Protein AF-A0A0L6TXQ1-F1 (afdb_monomer)

Solvent-accessible surface area (backbone atoms only — not comparable to full-atom values): 10113 Å² total; per-residue (Å²): 143,84,90,78,77,56,85,73,86,42,69,68,58,47,50,49,28,51,52,46,14,24,68,62,40,72,42,87,85,68,79,84,56,76,93,60,59,56,73,88,38,74,52,40,30,44,40,36,20,47,36,56,8,26,41,68,57,68,52,61,58,69,60,51,50,51,48,52,52,54,42,36,76,75,67,47,55,61,67,66,49,45,57,57,46,52,58,21,52,45,38,19,24,45,51,57,44,30,73,78,36,70,70,47,50,56,48,44,27,55,18,24,47,50,49,50,66,71,70,42,86,70,93,57,100,43,67,55,59,50,33,53,47,39,40,31,31,55,63,36,73,47,90,75,97,66,64,66,69,50,45,52,49,30,50,49,37,49,59,55,16,74,53,88,50,64,66,62,43,50,57,50,48,52,55,51,46,70,74,76,108

Sequence (181 aa):
MAENCWEYEDYEFDNRVINLMWTICGNYEAEMSRNEKTNLSKNAALYFGIIAGGRRKYVDWQLINQYVEWRSYTGFSREKLQTILLPAINAMAINLLSVERTGIADIQKEACLEIINLLKSPITDCLSDELDFSVFAILAGKIITERQDIRELAFELISVAKTKDIQYLIEKIDEVYIKIF

Organism: NCBI:txid52689

Secondary structure (DSSP, 8-state):
--SS--TTS-HHHHHHHHHHHHHHHT-TT----GGG---S-HHHHHHHHHHHHHHHHH--HHHHHHHHHHHHHTT--HHHHHHHHHHHHHHHHHHHHHHH-THHHHHHHHHHHHHHHHH-S--SS-HHHHHHHHHHHHHTT------HHHHHHHHHHHHHTT-S-HHHHHHHHHHHHHHH-

pLDDT: mean 90.45, std 10.8, range [38.66, 97.69]

Foldseek 3Di:
DPQQDQPPVDVVLSVVLQVLLCVLQVDNPDDDHPVLADNLDSLLRNLSSQLNSLCNRQPPVVVVVVLLVVVVVVPFDSVLLCLLLVLLSSLLSLLVVCVVPVCSLVSLLVNLVSVCVRVPQDPDPDLSSNLSSLLSCVSNVHDDPDDPVSNVSSVQSSVQSNDSDVVSNSVSSVVSRVVPD

Nearest PDB structures (foldseek):
  8zz0-assembly1_F  TM=1.582E-01  e=5.728E+00  Vibrio alginolyticus

Mean predicted aligned error: 4.66 Å

Radius of gyration: 16.18 Å; Cα contacts (8 Å, |Δi|>4): 196; chains: 1; bounding box: 39×39×39 Å

Structure (mmCIF, N/CA/C/O backbone):
data_AF-A0A0L6TXQ1-F1
#
_entry.id   AF-A0A0L6TXQ1-F1
#
loop_
_atom_site.group_PDB
_atom_site.id
_atom_site.type_symbol
_atom_site.label_atom_id
_atom_site.label_alt_id
_atom_site.label_comp_id
_atom_site.label_asym_id
_atom_site.label_entity_id
_atom_site.label_seq_id
_atom_site.pdbx_PDB_ins_code
_atom_site.Cartn_x
_atom_site.Cartn_y
_atom_site.Cartn_z
_atom_site.occupancy
_atom_site.B_iso_or_equiv
_atom_site.auth_seq_id
_atom_site.auth_comp_id
_atom_site.auth_asym_id
_atom_site.auth_atom_id
_atom_site.pdbx_PDB_model_num
ATOM 1 N N . MET A 1 1 ? 9.675 27.056 -8.127 1.00 38.66 1 MET A N 1
ATOM 2 C CA . MET A 1 1 ? 10.048 25.939 -9.021 1.00 38.66 1 MET A CA 1
ATOM 3 C C . MET A 1 1 ? 10.872 24.931 -8.229 1.00 38.66 1 MET A C 1
ATOM 5 O O . MET A 1 1 ? 12.082 25.082 -8.190 1.00 38.66 1 MET A O 1
ATOM 9 N N . ALA A 1 2 ? 10.215 23.991 -7.538 1.00 42.38 2 ALA A N 1
ATOM 10 C CA . ALA A 1 2 ? 10.816 22.786 -6.935 1.00 42.38 2 ALA A CA 1
ATOM 11 C C . ALA A 1 2 ? 9.711 21.884 -6.332 1.00 42.38 2 ALA A C 1
ATOM 13 O O . ALA A 1 2 ? 9.801 21.482 -5.180 1.00 42.38 2 ALA A O 1
ATOM 14 N N . GLU A 1 3 ? 8.612 21.633 -7.054 1.00 42.28 3 GLU A N 1
ATOM 15 C CA . GLU A 1 3 ? 7.431 20.968 -6.458 1.00 42.28 3 GLU A CA 1
ATOM 16 C C . GLU A 1 3 ? 7.245 19.499 -6.861 1.00 42.28 3 GLU A C 1
ATOM 18 O O . GLU A 1 3 ? 6.394 18.827 -6.288 1.00 42.28 3 GLU A O 1
ATOM 23 N N . ASN A 1 4 ? 8.065 18.959 -7.776 1.00 49.91 4 ASN A N 1
ATOM 24 C CA . ASN A 1 4 ? 7.825 17.626 -8.346 1.00 49.91 4 ASN A CA 1
ATOM 25 C C . ASN A 1 4 ? 8.991 16.627 -8.316 1.00 49.91 4 ASN A C 1
ATOM 27 O O . ASN A 1 4 ? 8.760 15.474 -8.689 1.00 49.91 4 ASN A O 1
ATOM 31 N N . CYS A 1 5 ? 10.181 17.000 -7.842 1.00 48.72 5 CYS A N 1
ATOM 32 C CA . CYS A 1 5 ? 11.310 16.069 -7.795 1.00 48.72 5 CYS A CA 1
ATOM 33 C C . CYS A 1 5 ? 11.138 15.022 -6.694 1.00 48.72 5 CYS A C 1
ATOM 35 O O . CYS A 1 5 ? 10.747 15.349 -5.571 1.00 48.72 5 CYS A O 1
ATOM 37 N N . TRP A 1 6 ? 11.473 13.773 -7.003 1.00 61.50 6 TRP A N 1
ATOM 38 C CA . TRP A 1 6 ? 11.924 12.875 -5.952 1.00 61.50 6 TRP A CA 1
ATOM 39 C C . TRP A 1 6 ? 13.271 13.401 -5.446 1.00 61.50 6 TRP A C 1
ATOM 41 O O . TRP A 1 6 ? 14.011 14.054 -6.181 1.00 61.50 6 TRP A O 1
ATOM 51 N N . GLU A 1 7 ? 13.618 13.152 -4.187 1.00 61.31 7 GLU A N 1
ATOM 52 C CA . GLU A 1 7 ? 14.819 13.754 -3.578 1.00 61.31 7 GLU A CA 1
ATOM 53 C C . GLU A 1 7 ? 16.151 13.184 -4.109 1.00 61.31 7 GLU A C 1
ATOM 55 O O . GLU A 1 7 ? 17.206 13.423 -3.533 1.00 61.31 7 GLU A O 1
ATOM 60 N N . TYR A 1 8 ? 16.131 12.431 -5.213 1.00 61.94 8 TYR A N 1
ATOM 61 C CA . TYR A 1 8 ? 17.314 11.797 -5.790 1.00 61.94 8 TYR A CA 1
ATOM 62 C C . TYR A 1 8 ? 18.159 12.720 -6.680 1.00 61.94 8 TYR A C 1
ATOM 64 O O . TYR A 1 8 ? 19.192 12.266 -7.165 1.00 61.94 8 TYR A O 1
ATOM 72 N N . GLU A 1 9 ? 17.731 13.968 -6.927 1.00 70.06 9 GLU A N 1
ATOM 73 C CA . GLU A 1 9 ? 18.329 14.877 -7.932 1.00 70.06 9 GLU A CA 1
ATOM 74 C C . GLU A 1 9 ? 18.544 14.197 -9.311 1.00 70.06 9 GLU A C 1
ATOM 76 O O . GLU A 1 9 ? 19.387 14.599 -10.110 1.00 70.06 9 GLU A O 1
ATOM 81 N N . ASP A 1 10 ? 17.757 13.155 -9.603 1.00 83.44 10 ASP A N 1
ATOM 82 C CA . ASP A 1 10 ? 17.889 12.258 -10.752 1.00 83.44 10 ASP A CA 1
ATOM 83 C C . ASP A 1 10 ? 16.592 12.304 -11.569 1.00 83.44 10 ASP A C 1
ATOM 85 O O . ASP A 1 10 ? 15.688 11.482 -11.422 1.00 83.44 10 ASP A O 1
ATOM 89 N N . TYR A 1 11 ? 16.492 13.312 -12.437 1.00 84.25 11 TYR A N 1
ATOM 90 C CA . TYR A 1 11 ? 15.301 13.547 -13.259 1.00 84.25 11 TYR A CA 1
ATOM 91 C C . TYR A 1 11 ? 14.948 12.364 -14.175 1.00 84.25 11 TYR A C 1
ATOM 93 O O . TYR A 1 11 ? 13.779 12.168 -14.509 1.00 84.25 11 TYR A O 1
ATOM 101 N N . GLU A 1 12 ? 15.938 11.578 -14.609 1.00 89.25 12 GLU A N 1
ATOM 102 C CA . GLU A 1 12 ? 15.690 10.393 -15.434 1.00 89.25 12 GLU A CA 1
ATOM 103 C C . GLU A 1 12 ? 14.989 9.306 -14.615 1.00 89.25 12 GLU A C 1
ATOM 105 O O . GLU A 1 12 ? 13.998 8.720 -15.066 1.00 89.25 12 GLU A O 1
ATOM 110 N N . PHE A 1 13 ? 15.459 9.076 -13.388 1.00 91.12 13 PHE A N 1
ATOM 111 C CA . PHE A 1 13 ? 14.819 8.151 -12.465 1.00 91.12 13 PHE A CA 1
ATOM 112 C C . PHE A 1 13 ? 13.392 8.588 -12.111 1.00 91.12 13 PHE A C 1
ATOM 114 O O . PHE A 1 13 ? 12.472 7.770 -12.180 1.00 91.12 13 PHE A O 1
ATOM 121 N N . ASP A 1 14 ? 13.180 9.871 -11.832 1.00 87.50 14 ASP A N 1
ATOM 122 C CA . ASP A 1 14 ? 11.859 10.434 -11.533 1.00 87.50 14 ASP A CA 1
ATOM 123 C C . ASP A 1 14 ? 10.863 10.162 -12.666 1.00 87.50 14 ASP A C 1
ATOM 125 O O . ASP A 1 14 ? 9.761 9.645 -12.443 1.00 87.50 14 ASP A O 1
ATOM 129 N N . ASN A 1 15 ? 11.288 10.432 -13.904 1.00 90.75 15 ASN A N 1
ATOM 130 C CA . ASN A 1 15 ? 10.507 10.148 -15.102 1.00 90.75 15 ASN A CA 1
ATOM 131 C C . ASN A 1 15 ? 10.234 8.651 -15.261 1.00 90.75 15 ASN A C 1
ATOM 133 O O . ASN A 1 15 ? 9.142 8.263 -15.671 1.00 90.75 15 ASN A O 1
ATOM 137 N N . ARG A 1 16 ? 11.190 7.784 -14.914 1.00 93.69 16 ARG A N 1
ATOM 138 C CA . ARG A 1 16 ? 11.000 6.331 -14.966 1.00 93.69 16 ARG A CA 1
ATOM 139 C C . ARG A 1 16 ? 9.931 5.855 -13.984 1.00 93.69 16 ARG A C 1
ATOM 141 O O . ARG A 1 16 ? 9.118 5.013 -14.362 1.00 93.69 16 ARG A O 1
ATOM 148 N 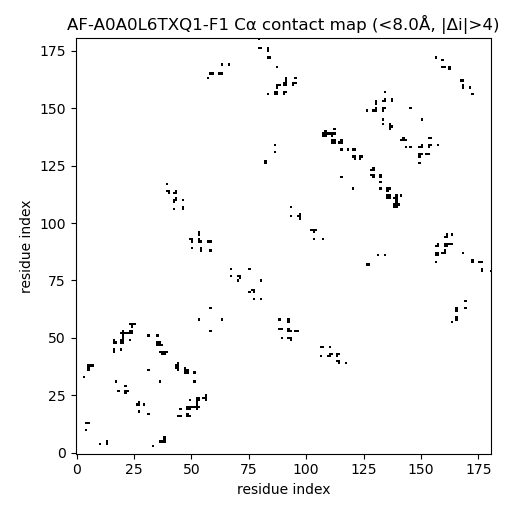N . VAL A 1 17 ? 9.904 6.384 -12.760 1.00 94.81 17 VAL A N 1
ATOM 149 C CA . VAL A 1 17 ? 8.871 6.029 -11.773 1.00 94.81 17 VAL A CA 1
ATOM 150 C C . VAL A 1 17 ? 7.486 6.485 -12.248 1.00 94.81 17 VAL A C 1
ATOM 152 O O . VAL A 1 17 ? 6.529 5.713 -12.187 1.00 94.81 17 VAL A O 1
ATOM 155 N N . ILE A 1 18 ? 7.383 7.699 -12.799 1.00 93.81 18 ILE A N 1
ATOM 156 C CA . ILE A 1 18 ? 6.128 8.229 -13.356 1.00 93.81 18 ILE A CA 1
ATOM 157 C C . ILE A 1 18 ? 5.669 7.400 -14.566 1.00 93.81 18 ILE A C 1
ATOM 159 O O . ILE A 1 18 ? 4.516 6.976 -14.627 1.00 93.81 18 ILE A O 1
ATOM 163 N N . ASN A 1 19 ? 6.576 7.080 -15.492 1.00 95.06 19 ASN A N 1
ATOM 164 C CA . ASN A 1 19 ? 6.275 6.236 -16.651 1.00 95.06 19 ASN A CA 1
ATOM 165 C C . ASN A 1 19 ? 5.792 4.839 -16.238 1.00 95.06 19 ASN A C 1
ATOM 167 O O . ASN A 1 19 ? 4.913 4.268 -16.888 1.00 95.06 19 ASN A O 1
ATOM 171 N N . LEU A 1 20 ? 6.341 4.282 -15.154 1.00 95.06 20 LEU A N 1
ATOM 172 C CA . LEU A 1 20 ? 5.896 3.005 -14.601 1.00 95.06 20 LEU A CA 1
ATOM 173 C C . LEU A 1 20 ? 4.458 3.099 -14.075 1.00 95.06 20 LEU A C 1
ATOM 175 O O . LEU A 1 20 ? 3.632 2.253 -14.422 1.00 95.06 20 LEU A O 1
ATOM 179 N N . MET A 1 21 ? 4.142 4.151 -13.314 1.00 97.19 21 MET A N 1
ATOM 180 C CA . MET A 1 21 ? 2.779 4.435 -12.860 1.00 97.19 21 MET A CA 1
ATOM 181 C C . MET A 1 21 ? 1.808 4.527 -14.049 1.00 97.19 21 MET A C 1
ATOM 183 O O . MET A 1 21 ? 0.798 3.820 -14.056 1.00 97.19 21 MET A O 1
ATOM 187 N N . TRP A 1 22 ? 2.131 5.333 -15.069 1.00 97.69 22 TRP A N 1
ATOM 188 C CA . TRP A 1 22 ? 1.316 5.498 -16.281 1.00 97.69 22 TRP A CA 1
ATOM 189 C C . TRP A 1 22 ? 1.103 4.192 -17.035 1.00 97.69 22 TRP A C 1
ATOM 191 O O . TRP A 1 22 ? -0.017 3.877 -17.423 1.00 97.69 22 TRP A O 1
ATOM 201 N N . THR A 1 23 ? 2.157 3.393 -17.198 1.00 96.19 23 THR A N 1
ATOM 202 C CA . THR A 1 23 ? 2.073 2.084 -17.864 1.00 96.19 23 THR A CA 1
ATOM 203 C C . THR A 1 23 ? 1.138 1.132 -17.116 1.00 96.19 23 THR A C 1
ATOM 205 O O . THR A 1 23 ? 0.460 0.294 -17.714 1.00 96.19 23 THR A O 1
ATOM 208 N N . ILE A 1 24 ? 1.096 1.236 -15.788 1.00 96.94 24 ILE A N 1
ATOM 209 C CA . ILE A 1 24 ? 0.227 0.402 -14.968 1.00 96.94 24 ILE A CA 1
ATOM 210 C C . ILE A 1 24 ? -1.224 0.863 -15.061 1.00 96.94 24 ILE A C 1
ATOM 212 O O . ILE A 1 24 ? -2.079 0.007 -15.281 1.00 96.94 24 ILE A O 1
ATOM 216 N N . CYS A 1 25 ? -1.502 2.159 -14.899 1.00 96.38 25 CYS A N 1
ATOM 217 C CA . CYS A 1 25 ? -2.873 2.678 -14.885 1.00 96.38 25 CYS A CA 1
ATOM 218 C C . CYS A 1 25 ? -3.462 2.953 -16.276 1.00 96.38 25 CYS A C 1
ATOM 220 O O . CYS A 1 25 ? -4.673 3.109 -16.392 1.00 96.38 25 CYS A O 1
ATOM 222 N N . GLY A 1 26 ? -2.637 3.005 -17.323 1.00 96.75 26 GLY A N 1
ATOM 223 C CA . GLY A 1 26 ? -3.060 3.321 -18.687 1.00 96.75 26 GLY A CA 1
ATOM 224 C C . GLY A 1 26 ? -3.438 4.790 -18.906 1.00 96.75 26 GLY A C 1
ATOM 225 O O . GLY A 1 26 ? -4.071 5.098 -19.911 1.00 96.75 26 GLY A O 1
ATOM 226 N N . ASN A 1 27 ? -3.075 5.690 -17.986 1.00 95.81 27 ASN A N 1
ATOM 227 C CA . ASN A 1 27 ? -3.396 7.114 -18.058 1.00 95.81 27 ASN A CA 1
ATOM 228 C C . ASN A 1 27 ? -2.126 7.968 -17.929 1.00 95.81 27 ASN A C 1
ATOM 230 O O . ASN A 1 27 ? -1.575 8.083 -16.837 1.00 95.81 27 ASN A O 1
ATOM 234 N N . TYR A 1 28 ? -1.706 8.591 -19.032 1.00 93.19 28 TYR A N 1
ATOM 235 C CA . TYR A 1 28 ? -0.519 9.455 -19.117 1.00 93.19 28 TYR A CA 1
ATOM 236 C C . TYR A 1 28 ? -0.740 10.879 -18.589 1.00 93.19 28 TYR A C 1
ATOM 238 O O . TYR A 1 28 ? 0.212 11.638 -18.452 1.00 93.19 28 TYR A O 1
ATOM 246 N N . GLU A 1 29 ? -1.982 11.247 -18.282 1.00 94.25 29 GLU A N 1
ATOM 247 C CA . GLU A 1 29 ? -2.318 12.526 -17.650 1.00 94.25 29 GLU A CA 1
ATOM 248 C C . GLU A 1 29 ? -2.375 12.401 -16.121 1.00 94.25 29 GLU A C 1
ATOM 250 O O . GLU A 1 29 ? -2.551 13.389 -15.414 1.00 94.25 29 GLU A O 1
ATOM 255 N N . ALA A 1 30 ? -2.236 11.184 -15.584 1.00 93.56 30 ALA A N 1
ATOM 256 C CA . ALA A 1 30 ? -2.273 10.970 -14.149 1.00 93.56 30 ALA A CA 1
ATOM 257 C C . ALA A 1 30 ? -1.041 11.580 -13.469 1.00 93.56 30 ALA A C 1
ATOM 259 O O . ALA A 1 30 ? 0.096 11.258 -13.806 1.00 93.56 30 ALA A O 1
ATOM 260 N N . GLU A 1 31 ? -1.264 12.392 -12.445 1.00 91.50 31 GLU A N 1
ATOM 261 C CA . GLU A 1 31 ? -0.190 12.970 -11.639 1.00 91.50 31 GLU A CA 1
ATOM 262 C C . GLU A 1 31 ? 0.057 12.147 -10.382 1.00 91.50 31 GLU A C 1
ATOM 264 O O . GLU A 1 31 ? -0.875 11.542 -9.857 1.00 91.50 31 GLU A O 1
ATOM 269 N N . MET A 1 32 ? 1.291 12.150 -9.876 1.00 89.69 32 MET A N 1
ATOM 270 C CA . MET A 1 32 ? 1.665 11.495 -8.621 1.00 89.69 32 MET A CA 1
ATOM 271 C C . MET A 1 32 ? 1.889 12.542 -7.530 1.00 89.69 32 MET A C 1
ATOM 273 O O . MET A 1 32 ? 2.778 13.390 -7.645 1.00 89.69 32 MET A O 1
ATOM 277 N N . SER A 1 33 ? 1.088 12.473 -6.468 1.00 89.38 33 SER A N 1
ATOM 278 C CA . SER A 1 33 ? 1.132 13.437 -5.365 1.00 89.38 33 SER A CA 1
ATOM 279 C C . SER A 1 33 ? 2.370 13.242 -4.483 1.00 89.38 33 SER A C 1
ATOM 281 O O . SER A 1 33 ? 2.973 12.169 -4.462 1.00 89.38 33 SER A O 1
ATOM 283 N N . ARG A 1 34 ? 2.746 14.266 -3.703 1.00 86.31 34 ARG A N 1
ATOM 284 C CA . ARG A 1 34 ? 3.912 14.200 -2.800 1.00 86.31 34 ARG A CA 1
ATOM 285 C C . ARG A 1 34 ? 3.817 13.050 -1.790 1.00 86.31 34 ARG A C 1
ATOM 287 O O . ARG A 1 34 ? 4.819 12.398 -1.538 1.00 86.31 34 ARG A O 1
ATOM 294 N N . ASN A 1 35 ? 2.619 12.765 -1.281 1.00 86.69 35 ASN A N 1
ATOM 295 C CA . ASN A 1 35 ? 2.381 11.710 -0.286 1.00 86.69 35 ASN A CA 1
ATOM 296 C C . ASN A 1 35 ? 2.480 10.290 -0.868 1.00 86.69 35 ASN A C 1
ATOM 298 O O . ASN A 1 35 ? 2.437 9.312 -0.130 1.00 86.69 35 ASN A O 1
ATOM 302 N N . GLU A 1 36 ? 2.574 10.159 -2.191 1.00 90.75 36 GLU A N 1
ATOM 303 C CA . GLU A 1 36 ? 2.814 8.880 -2.861 1.00 90.75 36 GLU A CA 1
ATOM 304 C C . GLU A 1 36 ? 4.303 8.641 -3.127 1.00 90.75 36 GLU A C 1
ATOM 306 O O . GLU A 1 36 ? 4.678 7.538 -3.515 1.00 90.75 36 GLU A O 1
ATOM 311 N N . LYS A 1 37 ? 5.150 9.661 -2.937 1.00 90.00 37 LYS A N 1
ATOM 312 C CA . LYS A 1 37 ? 6.589 9.602 -3.197 1.00 90.00 37 LYS A CA 1
ATOM 313 C C . LYS A 1 37 ? 7.361 9.272 -1.918 1.00 90.00 37 LYS A C 1
ATOM 315 O O . LYS A 1 37 ? 6.951 9.617 -0.816 1.00 90.00 37 LYS A O 1
ATOM 320 N N . THR A 1 38 ? 8.512 8.630 -2.078 1.00 88.88 38 THR A N 1
ATOM 321 C CA . THR A 1 38 ? 9.454 8.301 -1.002 1.00 88.88 38 THR A CA 1
ATOM 322 C C . THR A 1 38 ? 10.891 8.488 -1.476 1.00 88.88 38 THR A C 1
ATOM 324 O O . THR A 1 38 ? 11.219 8.200 -2.623 1.00 88.88 38 THR A O 1
ATOM 327 N N . ASN A 1 39 ? 11.758 8.942 -0.582 1.00 87.81 39 ASN A N 1
ATOM 328 C CA . ASN A 1 39 ? 13.196 9.086 -0.795 1.00 87.81 39 ASN A CA 1
ATOM 329 C C . ASN A 1 39 ? 14.014 7.976 -0.101 1.00 87.81 39 ASN A C 1
ATOM 331 O O . ASN A 1 39 ? 15.243 8.035 -0.115 1.00 87.81 39 ASN A O 1
ATOM 335 N N . LEU A 1 40 ? 13.365 6.954 0.478 1.00 89.69 40 LEU A N 1
ATOM 336 C CA . LEU A 1 40 ? 14.041 5.900 1.247 1.00 89.69 40 LEU A CA 1
ATOM 337 C C . LEU A 1 40 ? 15.060 5.113 0.412 1.00 89.69 40 LEU A C 1
ATOM 339 O O . LEU A 1 40 ? 16.217 4.985 0.798 1.00 89.69 40 LEU A O 1
ATOM 343 N N . SER A 1 41 ? 14.647 4.607 -0.748 1.00 92.25 41 SER A N 1
ATOM 344 C CA . SER A 1 41 ? 15.535 3.969 -1.723 1.00 92.25 41 SER A CA 1
ATOM 345 C C . SER A 1 41 ? 14.938 4.016 -3.128 1.00 92.25 41 SER A C 1
ATOM 347 O O . SER A 1 41 ? 13.724 4.165 -3.299 1.00 92.25 41 SER A O 1
ATOM 349 N N . LYS A 1 42 ? 15.777 3.829 -4.155 1.00 92.94 42 LYS A N 1
ATOM 350 C CA . LYS A 1 42 ? 15.293 3.734 -5.540 1.00 92.94 42 LYS A CA 1
ATOM 351 C C . LYS A 1 42 ? 14.317 2.560 -5.722 1.00 92.94 42 LYS A C 1
ATOM 353 O O . LYS A 1 42 ? 13.332 2.699 -6.442 1.00 92.94 42 LYS A O 1
ATOM 358 N N . ASN A 1 43 ? 14.518 1.428 -5.043 1.00 94.25 43 ASN A N 1
ATOM 359 C CA . ASN A 1 43 ? 13.569 0.310 -5.128 1.00 94.25 43 ASN A CA 1
ATOM 360 C C . ASN A 1 43 ? 12.244 0.639 -4.436 1.00 94.25 43 ASN A C 1
ATOM 362 O O . ASN A 1 43 ? 11.184 0.335 -4.982 1.00 94.25 43 ASN A O 1
ATOM 366 N N . ALA A 1 44 ? 12.288 1.314 -3.282 1.00 94.56 44 ALA A N 1
ATOM 367 C CA . ALA A 1 44 ? 11.090 1.798 -2.607 1.00 94.56 44 ALA A CA 1
ATOM 368 C C . ALA A 1 44 ? 10.317 2.769 -3.513 1.00 94.56 44 ALA A C 1
ATOM 370 O O . ALA A 1 44 ? 9.120 2.593 -3.718 1.00 94.56 44 ALA A O 1
ATOM 371 N N . ALA A 1 45 ? 10.999 3.732 -4.137 1.00 94.88 45 ALA A N 1
ATOM 372 C CA . ALA A 1 45 ? 10.381 4.672 -5.068 1.00 94.88 45 ALA A CA 1
ATOM 373 C C . ALA A 1 45 ? 9.711 3.975 -6.266 1.00 94.88 45 ALA A C 1
ATOM 375 O O . ALA A 1 45 ? 8.564 4.284 -6.591 1.00 94.88 45 ALA A O 1
ATOM 376 N N . LEU A 1 46 ? 10.371 2.980 -6.876 1.00 95.50 46 LEU A N 1
ATOM 377 C CA . LEU A 1 46 ? 9.768 2.160 -7.935 1.00 95.50 46 LEU A CA 1
ATOM 378 C C . LEU A 1 46 ? 8.521 1.419 -7.437 1.00 95.50 46 LEU A C 1
ATOM 380 O O . LEU A 1 46 ? 7.484 1.454 -8.099 1.00 95.50 46 LEU A O 1
ATOM 384 N N . TYR A 1 47 ? 8.595 0.790 -6.263 1.00 96.69 47 TYR A N 1
ATOM 385 C CA . TYR A 1 47 ? 7.472 0.086 -5.647 1.00 96.69 47 TYR A CA 1
ATOM 386 C C . TYR A 1 47 ? 6.277 1.007 -5.365 1.00 96.69 47 TYR A C 1
ATOM 388 O O . TYR A 1 47 ? 5.141 0.668 -5.701 1.00 96.69 47 TYR A O 1
ATOM 396 N N . PHE A 1 48 ? 6.510 2.208 -4.835 1.00 96.12 48 PHE A N 1
ATOM 397 C CA . PHE A 1 48 ? 5.438 3.182 -4.630 1.00 96.12 48 PHE A CA 1
ATOM 398 C C . PHE A 1 48 ? 4.874 3.729 -5.947 1.00 96.12 48 PHE A C 1
ATOM 400 O O . PHE A 1 48 ? 3.668 3.952 -6.030 1.00 96.12 48 PHE A O 1
ATOM 407 N N . GLY A 1 49 ? 5.684 3.854 -7.005 1.00 96.88 49 GLY A N 1
ATOM 408 C CA . GLY A 1 49 ? 5.186 4.132 -8.359 1.00 96.88 49 GLY A CA 1
ATOM 409 C C . GLY A 1 49 ? 4.261 3.030 -8.888 1.00 96.88 49 GLY A C 1
ATOM 410 O O . GLY A 1 49 ? 3.210 3.318 -9.467 1.00 96.88 49 GLY A O 1
ATOM 411 N N . ILE A 1 50 ? 4.599 1.763 -8.622 1.00 97.38 50 ILE A N 1
ATOM 412 C CA . ILE A 1 50 ? 3.748 0.609 -8.948 1.00 97.38 50 ILE A CA 1
ATOM 413 C C . ILE A 1 50 ? 2.415 0.688 -8.199 1.00 97.38 50 ILE A C 1
ATOM 415 O O . ILE A 1 50 ? 1.356 0.579 -8.822 1.00 97.38 50 ILE A O 1
ATOM 419 N N . ILE A 1 51 ? 2.453 0.924 -6.883 1.00 97.25 51 ILE A N 1
ATOM 420 C CA . ILE A 1 51 ? 1.246 1.083 -6.060 1.00 97.25 51 ILE A CA 1
ATOM 421 C C . ILE A 1 51 ? 0.403 2.257 -6.552 1.00 97.25 51 ILE A C 1
ATOM 423 O O . ILE A 1 51 ? -0.807 2.107 -6.692 1.00 97.25 51 ILE A O 1
ATOM 427 N N . ALA A 1 52 ? 1.007 3.410 -6.840 1.00 97.19 52 ALA A N 1
ATOM 428 C CA . ALA A 1 52 ? 0.299 4.583 -7.346 1.00 97.19 52 ALA A CA 1
ATOM 429 C C . ALA A 1 52 ? -0.445 4.270 -8.656 1.00 97.19 52 ALA A C 1
ATOM 431 O O . ALA A 1 52 ? -1.602 4.670 -8.830 1.00 97.19 52 ALA A O 1
ATOM 432 N N . GLY A 1 53 ? 0.176 3.494 -9.548 1.00 97.56 53 GLY A N 1
ATOM 433 C CA . GLY A 1 53 ? -0.466 3.012 -10.769 1.00 97.56 53 GLY A CA 1
ATOM 434 C C . GLY A 1 53 ? -1.616 2.053 -10.461 1.00 97.56 53 GLY A C 1
ATOM 435 O O . GLY A 1 53 ? -2.717 2.210 -10.988 1.00 97.56 53 GLY A O 1
ATOM 436 N N . GLY A 1 54 ? -1.394 1.092 -9.561 1.00 97.06 54 GLY A N 1
ATOM 437 C CA . GLY A 1 54 ? -2.410 0.127 -9.135 1.00 97.06 54 GLY A CA 1
ATOM 438 C C . GLY A 1 54 ? -3.622 0.787 -8.480 1.00 97.06 54 GLY A C 1
ATOM 439 O O . GLY A 1 54 ? -4.755 0.471 -8.829 1.00 97.06 54 GLY A O 1
ATOM 440 N N . ARG A 1 55 ? -3.401 1.769 -7.602 1.00 96.94 55 ARG A N 1
ATOM 441 C CA . ARG A 1 55 ? -4.455 2.582 -6.983 1.00 96.94 55 ARG A CA 1
ATOM 442 C C . ARG A 1 55 ? -5.338 3.241 -8.038 1.00 96.94 55 ARG A C 1
ATOM 444 O O . ARG A 1 55 ? -6.553 3.162 -7.951 1.00 96.94 55 ARG A O 1
ATO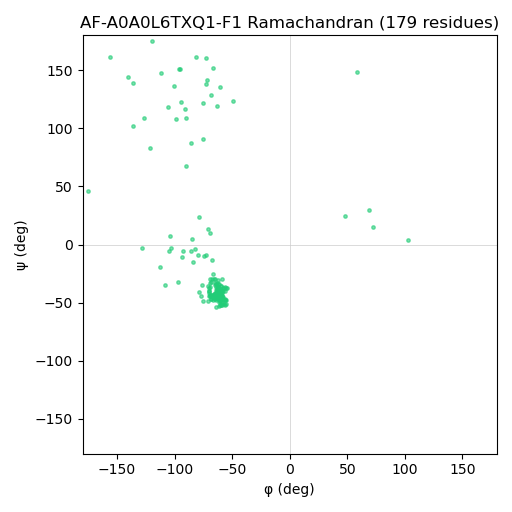M 451 N N . ARG A 1 56 ? -4.739 3.860 -9.056 1.00 96.94 56 ARG A N 1
ATOM 452 C CA . ARG A 1 56 ? -5.484 4.505 -10.153 1.00 96.94 56 ARG A CA 1
ATOM 453 C C . ARG A 1 56 ? -6.223 3.500 -11.036 1.00 96.94 56 ARG A C 1
ATOM 455 O O . ARG A 1 56 ? -7.255 3.842 -11.594 1.00 96.94 56 ARG A O 1
ATOM 462 N N . LYS A 1 57 ? -5.698 2.279 -11.167 1.00 96.50 57 LYS A N 1
ATOM 463 C CA . LYS A 1 57 ? -6.300 1.224 -11.987 1.00 96.50 57 LYS A CA 1
ATOM 464 C C . LYS A 1 57 ? -7.480 0.522 -11.307 1.00 96.50 57 LYS A C 1
ATOM 466 O O . LYS A 1 57 ? -8.447 0.198 -11.988 1.00 96.50 57 LYS A O 1
ATOM 471 N N . TYR A 1 58 ? -7.386 0.238 -10.007 1.00 95.94 58 TYR A N 1
ATOM 472 C CA . TYR A 1 58 ? -8.331 -0.658 -9.323 1.00 95.94 58 TYR A CA 1
ATOM 473 C C . TYR A 1 58 ? -9.227 0.012 -8.291 1.00 95.94 58 TYR A C 1
ATOM 475 O O . TYR A 1 58 ? -10.231 -0.581 -7.906 1.00 95.94 58 TYR A O 1
ATOM 483 N N . VAL A 1 59 ? -8.862 1.192 -7.792 1.00 96.06 59 VAL A N 1
ATOM 484 C CA . VAL A 1 59 ? -9.587 1.816 -6.684 1.00 96.06 59 VAL A CA 1
ATOM 485 C C . VAL A 1 59 ? -10.620 2.783 -7.233 1.00 96.06 59 VAL A C 1
ATOM 487 O O . VAL A 1 59 ? -10.284 3.752 -7.914 1.00 96.06 59 VAL A O 1
ATOM 490 N N . ASP A 1 60 ? -11.878 2.549 -6.871 1.00 95.94 60 ASP A N 1
ATOM 491 C CA . ASP A 1 60 ? -12.932 3.543 -7.023 1.00 95.94 60 ASP A CA 1
ATOM 492 C C . ASP A 1 60 ? -12.772 4.621 -5.940 1.00 95.94 60 ASP A C 1
ATOM 494 O O . ASP A 1 60 ? -13.270 4.507 -4.816 1.00 95.94 60 ASP A O 1
ATOM 498 N N . TRP A 1 61 ? -12.023 5.673 -6.272 1.00 94.94 61 TRP A N 1
ATOM 499 C CA . TRP A 1 61 ? -11.786 6.792 -5.361 1.00 94.94 61 TRP A CA 1
ATOM 500 C C . TRP A 1 61 ? -13.046 7.593 -5.056 1.00 94.94 61 TRP A C 1
ATOM 502 O O . TRP A 1 61 ? -13.120 8.199 -3.990 1.00 94.94 61 TRP A O 1
ATOM 512 N N . GLN A 1 62 ? -14.041 7.594 -5.944 1.00 96.81 62 GLN A N 1
ATOM 513 C CA . GLN A 1 62 ? -15.306 8.261 -5.664 1.00 96.81 62 GLN A CA 1
ATOM 514 C C . GLN A 1 62 ? -16.026 7.545 -4.518 1.00 96.81 62 GLN A C 1
ATOM 516 O O . GLN A 1 62 ? -16.419 8.199 -3.551 1.00 96.81 62 GLN A O 1
ATOM 521 N N . LEU A 1 63 ? -16.127 6.216 -4.586 1.00 97.00 63 LEU A N 1
ATOM 522 C CA . LEU A 1 63 ? -16.722 5.402 -3.526 1.00 97.00 63 LEU A CA 1
ATOM 523 C C . LEU A 1 63 ? -15.937 5.511 -2.210 1.00 97.00 63 LEU A C 1
ATOM 525 O O . LEU A 1 63 ? -16.531 5.732 -1.156 1.00 97.00 63 LEU A O 1
ATOM 529 N N . ILE A 1 64 ? -14.604 5.420 -2.265 1.00 97.12 64 ILE A N 1
ATOM 530 C CA . ILE A 1 64 ? -13.744 5.561 -1.079 1.00 97.12 64 ILE A CA 1
ATOM 531 C C . ILE A 1 64 ? -13.911 6.937 -0.424 1.00 97.12 64 ILE A C 1
ATOM 533 O O . ILE A 1 64 ? -14.050 7.020 0.796 1.00 97.12 64 ILE A O 1
ATOM 537 N N . ASN A 1 65 ? -13.933 8.018 -1.207 1.00 96.56 65 ASN A N 1
ATOM 538 C CA . ASN A 1 65 ? -14.087 9.369 -0.668 1.00 96.56 65 ASN A CA 1
ATOM 539 C C . ASN A 1 65 ? -15.466 9.567 -0.030 1.00 96.56 65 ASN A C 1
ATOM 541 O O . ASN A 1 65 ? -15.541 10.080 1.085 1.00 96.56 65 ASN A O 1
ATOM 545 N N . GLN A 1 66 ? -16.534 9.094 -0.684 1.00 97.38 66 GLN A N 1
ATOM 546 C CA . GLN A 1 66 ? -17.888 9.123 -0.121 1.00 97.38 66 GLN A CA 1
ATOM 547 C C . GLN A 1 66 ? -17.972 8.343 1.194 1.00 97.38 66 GLN A C 1
ATOM 549 O O . GLN A 1 66 ? -18.551 8.834 2.163 1.00 97.38 66 GLN A O 1
ATOM 554 N N . TYR A 1 67 ? -17.357 7.160 1.254 1.00 97.25 67 TYR A N 1
ATOM 555 C CA . TYR A 1 67 ? -17.274 6.361 2.473 1.00 97.25 67 TYR A CA 1
ATOM 556 C C . TYR A 1 67 ? -16.559 7.109 3.606 1.00 97.25 67 TYR A C 1
ATOM 558 O O . TYR A 1 67 ? -17.107 7.237 4.702 1.00 97.25 67 TYR A O 1
ATOM 566 N N . VAL A 1 68 ? -15.361 7.642 3.341 1.00 97.69 68 VAL A N 1
ATOM 567 C CA . VAL A 1 68 ? -14.570 8.371 4.342 1.00 97.69 68 VAL A CA 1
ATOM 568 C C . VAL A 1 68 ? -15.321 9.607 4.839 1.00 97.69 68 VAL A C 1
ATOM 570 O O . VAL A 1 68 ? -15.318 9.883 6.039 1.00 97.69 68 VAL A O 1
ATOM 573 N N . GLU A 1 69 ? -15.962 10.364 3.946 1.00 97.50 69 GLU A N 1
ATOM 574 C CA . GLU A 1 69 ? -16.794 11.517 4.308 1.00 97.50 69 GLU A CA 1
ATOM 575 C C . GLU A 1 69 ? -17.970 11.102 5.187 1.00 97.50 69 GLU A C 1
ATOM 577 O O . GLU A 1 69 ? -18.118 11.629 6.291 1.00 97.50 69 GLU A O 1
ATOM 582 N N . TRP A 1 70 ? -18.759 10.118 4.750 1.00 97.69 70 TRP A N 1
ATOM 583 C CA . TRP A 1 70 ? -19.896 9.612 5.512 1.00 97.69 70 TRP A CA 1
ATOM 584 C C . TRP A 1 70 ? -19.483 9.131 6.908 1.00 97.69 70 TRP A C 1
ATOM 586 O O . TRP A 1 70 ? -20.085 9.550 7.898 1.00 97.69 70 TRP A O 1
ATOM 596 N N . ARG A 1 71 ? -18.413 8.333 7.023 1.00 97.31 71 ARG A N 1
ATOM 597 C CA . ARG A 1 71 ? -17.925 7.868 8.329 1.00 97.31 71 ARG A CA 1
ATOM 598 C C . ARG A 1 71 ? -17.428 9.001 9.214 1.00 97.31 71 ARG A C 1
ATOM 600 O O . ARG A 1 71 ? -17.742 9.007 10.408 1.00 97.31 71 ARG A O 1
ATOM 607 N N . SER A 1 72 ? -16.751 9.991 8.635 1.00 96.25 72 SER A N 1
ATOM 608 C CA . SER A 1 72 ? -16.335 11.195 9.364 1.00 96.25 72 SER A CA 1
ATOM 609 C C . SER A 1 72 ? -17.542 11.945 9.939 1.00 96.25 72 SER A C 1
ATOM 611 O O . SER A 1 72 ? -17.529 12.321 11.109 1.00 96.25 72 SER A O 1
ATOM 613 N N . TYR A 1 73 ? -18.627 12.091 9.167 1.00 96.44 73 TYR A N 1
ATOM 614 C CA . TYR A 1 73 ? -19.878 12.687 9.657 1.00 96.44 73 TYR A CA 1
ATOM 615 C C . TYR A 1 73 ? -20.526 11.887 10.794 1.00 96.44 73 TYR A C 1
ATOM 617 O O . TYR A 1 73 ? -21.168 12.476 11.662 1.00 96.44 73 TYR A O 1
ATOM 625 N N . THR A 1 74 ? -20.345 10.564 10.826 1.00 95.94 74 THR A N 1
ATOM 626 C CA . THR A 1 74 ? -20.844 9.701 11.913 1.00 95.94 74 THR A CA 1
ATOM 627 C C . THR A 1 74 ? -19.912 9.612 13.128 1.00 95.94 74 THR A C 1
ATOM 629 O O . THR A 1 74 ? -20.210 8.875 14.064 1.00 95.94 74 THR A O 1
ATOM 632 N N . GLY A 1 75 ? -18.808 10.367 13.141 1.00 95.50 75 GLY A N 1
ATOM 633 C CA . GLY A 1 75 ? -17.910 10.494 14.293 1.00 95.50 75 GLY A CA 1
ATOM 634 C C . GLY A 1 75 ? -16.604 9.702 14.205 1.00 95.50 75 GLY A C 1
ATOM 635 O O . GLY A 1 75 ? -15.831 9.718 15.162 1.00 95.50 75 GLY A O 1
ATOM 636 N N . PHE A 1 76 ? -16.316 9.030 13.086 1.00 97.62 76 PHE A N 1
ATOM 637 C CA . PHE A 1 76 ? -15.013 8.388 12.898 1.00 97.62 76 PHE A CA 1
ATOM 638 C C . PHE A 1 76 ? -13.943 9.465 12.676 1.00 97.62 76 PHE A C 1
ATOM 640 O O . PHE A 1 76 ? -14.170 10.458 11.984 1.00 97.62 76 PHE A O 1
ATOM 647 N N . SER A 1 77 ? -12.748 9.270 13.230 1.00 97.44 77 SER A N 1
ATOM 648 C CA . SER A 1 77 ? -11.607 10.133 12.927 1.00 97.44 77 SER A CA 1
ATOM 649 C C . SER A 1 77 ? -11.075 9.792 11.539 1.00 97.44 77 SER A C 1
ATOM 651 O O . SER A 1 77 ? -10.654 8.660 11.296 1.00 97.44 77 SER A O 1
ATOM 653 N N . ARG A 1 78 ? -11.053 10.783 10.638 1.00 96.00 78 ARG A N 1
ATOM 654 C CA . ARG A 1 78 ? -10.504 10.630 9.282 1.00 96.00 78 ARG A CA 1
ATOM 655 C C . ARG A 1 78 ? -9.050 10.156 9.306 1.00 96.00 78 ARG A C 1
ATOM 657 O O . ARG A 1 78 ? -8.694 9.308 8.501 1.00 96.00 78 ARG A O 1
ATOM 664 N N . GLU A 1 79 ? -8.244 10.670 10.230 1.00 94.56 79 GLU A N 1
ATOM 665 C CA . GLU A 1 79 ? -6.834 10.291 10.381 1.00 94.56 79 GLU A CA 1
ATOM 666 C C . GLU A 1 79 ? -6.694 8.813 10.768 1.00 94.56 79 GLU A C 1
ATOM 668 O O . GLU A 1 79 ? -6.064 8.045 10.048 1.00 94.56 79 GLU A O 1
ATOM 673 N N . LYS A 1 80 ? -7.378 8.386 11.839 1.00 95.75 80 LYS A N 1
ATOM 674 C CA . LYS A 1 80 ? -7.374 6.984 12.293 1.00 95.75 80 LYS A CA 1
ATOM 675 C C . LYS A 1 80 ? -7.909 6.030 11.225 1.00 95.75 80 LYS A C 1
ATOM 677 O O . LYS A 1 80 ? -7.397 4.928 11.056 1.00 95.75 80 LYS A O 1
ATOM 682 N N . LEU A 1 81 ? -8.935 6.460 10.490 1.00 96.44 81 LEU A N 1
ATOM 683 C CA . LEU A 1 81 ? -9.496 5.683 9.393 1.00 96.44 81 LEU A CA 1
ATOM 684 C C . LEU A 1 81 ? -8.483 5.536 8.252 1.00 96.44 81 LEU A C 1
ATOM 686 O O . LEU A 1 81 ? -8.310 4.442 7.724 1.00 96.44 81 LEU A O 1
ATOM 690 N N . GLN A 1 82 ? -7.771 6.609 7.902 1.00 94.75 82 GLN A N 1
ATOM 691 C CA . GLN A 1 82 ? -6.710 6.572 6.895 1.00 94.75 82 GLN A CA 1
ATOM 692 C C . GLN A 1 82 ? -5.550 5.650 7.294 1.00 94.75 82 GLN A C 1
ATOM 694 O O . GLN A 1 82 ? -5.049 4.944 6.418 1.00 94.75 82 GLN A O 1
ATOM 699 N N . THR A 1 83 ? -5.186 5.589 8.584 1.00 94.38 83 THR A N 1
ATOM 700 C CA . THR A 1 83 ? -4.135 4.694 9.106 1.00 94.38 83 THR A CA 1
ATOM 701 C C . THR A 1 83 ? -4.371 3.226 8.747 1.00 94.38 83 THR A C 1
ATOM 703 O O . THR A 1 83 ? -3.421 2.523 8.431 1.00 94.38 83 THR A O 1
ATOM 706 N N . ILE A 1 84 ? -5.621 2.754 8.751 1.00 95.88 84 ILE A N 1
ATOM 707 C CA . ILE A 1 84 ? -5.948 1.357 8.410 1.00 95.88 84 ILE A CA 1
ATOM 708 C C . ILE A 1 84 ? -6.392 1.183 6.950 1.00 95.88 84 ILE A C 1
ATOM 710 O O . ILE A 1 84 ? -6.108 0.160 6.324 1.00 95.88 84 ILE A O 1
ATOM 714 N N . LEU A 1 85 ? -7.055 2.190 6.374 1.00 95.81 85 LEU A N 1
ATOM 715 C CA . LEU A 1 85 ? -7.606 2.124 5.022 1.00 95.81 85 LEU A CA 1
ATOM 716 C C . LEU A 1 85 ? -6.509 2.132 3.953 1.00 95.81 85 LEU A C 1
ATOM 718 O O . LEU A 1 85 ? -6.568 1.356 2.997 1.00 95.81 85 LEU A O 1
ATOM 722 N N . LEU A 1 86 ? -5.503 3.000 4.092 1.00 94.44 86 LEU A N 1
ATOM 723 C CA . LEU A 1 86 ? -4.475 3.159 3.066 1.00 94.44 86 LEU A CA 1
ATOM 724 C C . LEU A 1 86 ? -3.580 1.912 2.924 1.00 94.44 86 LEU A C 1
ATOM 726 O O . LEU A 1 86 ? -3.368 1.489 1.781 1.00 94.44 86 LEU A O 1
ATOM 730 N N . PRO A 1 87 ? -3.105 1.263 4.009 1.00 94.62 87 PRO A N 1
ATOM 731 C CA . PRO A 1 87 ? -2.375 0.001 3.896 1.00 94.62 87 PRO A CA 1
ATOM 732 C C . PRO A 1 87 ? -3.201 -1.111 3.239 1.00 94.62 87 PRO A C 1
ATOM 734 O O . PRO A 1 87 ? -2.681 -1.824 2.380 1.00 94.62 87 PRO A O 1
ATOM 737 N N . ALA A 1 88 ? -4.496 -1.220 3.557 1.00 95.62 88 ALA A N 1
ATOM 738 C CA . ALA A 1 88 ? -5.380 -2.202 2.928 1.00 95.62 88 ALA A CA 1
ATOM 739 C C . ALA A 1 88 ? -5.562 -1.951 1.422 1.00 95.62 88 ALA A C 1
ATOM 741 O O . ALA A 1 88 ? -5.458 -2.880 0.621 1.00 95.62 88 ALA A O 1
ATOM 742 N N . ILE A 1 89 ? -5.757 -0.692 1.012 1.00 96.31 89 ILE A N 1
ATOM 743 C CA . ILE A 1 89 ? -5.820 -0.310 -0.407 1.00 96.31 89 ILE A CA 1
ATOM 744 C C . ILE A 1 89 ? -4.508 -0.654 -1.128 1.00 96.31 89 ILE A C 1
ATOM 746 O O . ILE A 1 89 ? -4.535 -1.166 -2.249 1.00 96.31 89 ILE A O 1
ATOM 750 N N . ASN A 1 90 ? -3.356 -0.408 -0.498 1.00 95.75 90 ASN A N 1
ATOM 751 C CA . ASN A 1 90 ? -2.046 -0.719 -1.083 1.00 95.75 90 ASN A CA 1
ATOM 752 C C . ASN A 1 90 ? -1.853 -2.216 -1.264 1.00 95.75 90 ASN A C 1
ATOM 754 O O . ASN A 1 90 ? -1.452 -2.654 -2.343 1.00 95.75 90 ASN A O 1
ATOM 758 N N . ALA A 1 91 ? -2.175 -2.988 -0.225 1.00 94.88 91 ALA A N 1
ATOM 759 C CA . ALA A 1 91 ? -2.150 -4.439 -0.265 1.00 94.88 91 ALA A CA 1
ATOM 760 C C . ALA A 1 91 ? -3.081 -4.973 -1.369 1.00 94.88 91 ALA A C 1
ATOM 762 O O . ALA A 1 91 ? -2.724 -5.910 -2.078 1.00 94.88 91 ALA A O 1
ATOM 763 N N . MET A 1 92 ? -4.235 -4.340 -1.589 1.00 96.06 92 MET A N 1
ATOM 764 C CA . MET A 1 92 ? -5.181 -4.773 -2.617 1.00 96.06 92 MET A CA 1
ATOM 765 C C . MET A 1 92 ? -4.638 -4.491 -4.012 1.00 96.06 92 MET A C 1
ATOM 767 O O . MET A 1 92 ? -4.599 -5.383 -4.861 1.00 96.06 92 MET A O 1
ATOM 771 N N . ALA A 1 93 ? -4.160 -3.267 -4.232 1.00 95.94 93 ALA A N 1
ATOM 772 C CA . ALA A 1 93 ? -3.561 -2.865 -5.492 1.00 95.94 93 ALA A CA 1
ATOM 773 C C . ALA A 1 93 ? -2.384 -3.777 -5.867 1.00 95.94 93 ALA A C 1
ATOM 775 O O . ALA A 1 93 ? -2.328 -4.263 -6.996 1.00 95.94 93 ALA A O 1
ATOM 776 N N . ILE A 1 94 ? -1.470 -4.055 -4.930 1.00 94.88 94 ILE A N 1
ATOM 777 C CA . ILE A 1 94 ? -0.302 -4.893 -5.213 1.00 94.88 94 ILE A CA 1
ATOM 778 C C . ILE A 1 94 ? -0.679 -6.365 -5.421 1.00 94.88 94 ILE A C 1
ATOM 780 O O . ILE A 1 94 ? -0.142 -6.992 -6.328 1.00 94.88 94 ILE A O 1
ATOM 784 N N . ASN A 1 95 ? -1.650 -6.903 -4.673 1.00 94.00 95 ASN A N 1
ATOM 785 C CA . ASN A 1 95 ? -2.137 -8.270 -4.872 1.00 94.00 95 ASN A CA 1
ATOM 786 C C . ASN A 1 95 ? -2.719 -8.459 -6.278 1.00 94.00 95 ASN A C 1
ATOM 788 O O . ASN A 1 95 ? -2.352 -9.403 -6.978 1.00 94.00 95 ASN A O 1
ATOM 792 N N . LEU A 1 96 ? -3.590 -7.543 -6.716 1.00 94.88 96 LEU A N 1
ATOM 793 C CA . LEU A 1 96 ? -4.185 -7.589 -8.054 1.00 94.88 96 LEU A CA 1
ATOM 794 C C . LEU A 1 96 ? -3.120 -7.441 -9.147 1.00 94.88 96 LEU A C 1
ATOM 796 O O . LEU A 1 96 ? -3.134 -8.176 -10.134 1.00 94.88 96 LEU A O 1
ATOM 800 N N . LEU A 1 97 ? -2.156 -6.537 -8.954 1.00 95.62 97 LEU A N 1
ATOM 801 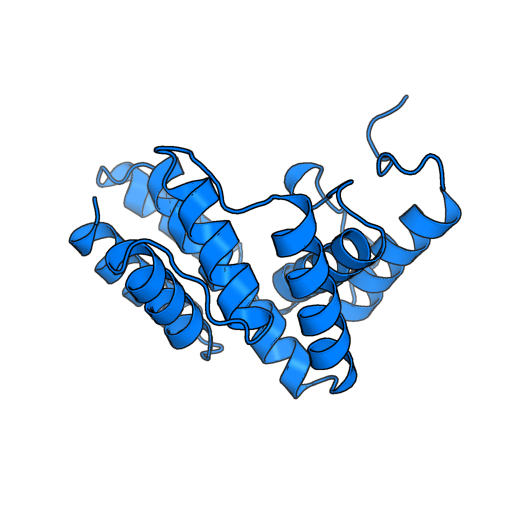C CA . LEU A 1 97 ? -1.045 -6.351 -9.885 1.00 95.62 97 LEU A CA 1
ATOM 802 C C . LEU A 1 97 ? -0.138 -7.577 -10.002 1.00 95.62 97 LEU A C 1
ATOM 804 O O . LEU A 1 97 ? 0.248 -7.926 -11.115 1.00 95.62 97 LEU A O 1
ATOM 808 N N . SER A 1 98 ? 0.186 -8.232 -8.890 1.00 94.00 98 SER A N 1
ATOM 809 C CA . SER A 1 98 ? 1.036 -9.427 -8.874 1.00 94.00 98 SER A CA 1
ATOM 810 C C . SER A 1 98 ? 0.393 -10.614 -9.595 1.00 94.00 98 SER A C 1
ATOM 812 O O . SER A 1 98 ? 1.106 -11.429 -10.179 1.00 94.00 98 SER A O 1
ATOM 814 N N . VAL A 1 99 ? -0.944 -10.698 -9.611 1.00 93.31 99 VAL A N 1
ATOM 815 C CA . VAL A 1 99 ? -1.678 -11.699 -10.406 1.00 93.31 99 VAL A CA 1
ATOM 816 C C . VAL A 1 99 ? -1.571 -11.408 -11.905 1.00 93.31 99 VAL A C 1
ATOM 818 O O . VAL A 1 99 ? -1.403 -12.332 -12.697 1.00 93.31 99 VAL A O 1
ATOM 821 N N . GLU A 1 100 ? -1.647 -10.139 -12.312 1.00 93.81 100 GLU A N 1
ATOM 822 C CA . GLU A 1 100 ? -1.534 -9.756 -13.725 1.00 93.81 100 GLU A CA 1
ATOM 823 C C . GLU A 1 100 ? -0.097 -9.797 -14.262 1.00 93.81 100 GLU A C 1
ATOM 825 O O . GLU A 1 100 ? 0.122 -10.076 -15.441 1.00 93.81 100 GLU A O 1
ATOM 830 N N . ARG A 1 101 ? 0.888 -9.454 -13.425 1.00 93.25 101 ARG A N 1
ATOM 831 C CA . ARG A 1 101 ? 2.289 -9.268 -13.815 1.00 93.25 101 ARG A CA 1
ATOM 832 C C . ARG A 1 101 ? 3.201 -9.926 -12.785 1.00 93.25 101 ARG A C 1
ATOM 834 O O . ARG A 1 101 ? 3.492 -9.354 -11.739 1.00 93.25 101 ARG A O 1
ATOM 841 N N . THR A 1 102 ? 3.712 -11.104 -13.127 1.00 89.56 102 THR A N 1
ATOM 842 C CA . THR A 1 102 ? 4.482 -11.963 -12.211 1.00 89.56 102 THR A CA 1
ATOM 843 C C . THR A 1 102 ? 5.703 -11.280 -11.587 1.00 89.56 102 THR A C 1
ATOM 845 O O . THR A 1 102 ? 5.963 -11.479 -10.406 1.00 89.56 102 THR A O 1
ATOM 848 N N . GLY A 1 103 ? 6.409 -10.418 -12.328 1.00 93.56 103 GLY A N 1
ATOM 849 C CA . GLY A 1 103 ? 7.593 -9.709 -11.819 1.00 93.56 103 GLY A CA 1
ATOM 850 C C . GLY A 1 103 ? 7.315 -8.668 -10.725 1.00 93.56 103 GLY A C 1
ATOM 851 O O . GLY A 1 103 ? 8.247 -8.210 -10.071 1.00 93.56 103 GLY A O 1
ATOM 852 N N . ILE A 1 104 ? 6.053 -8.282 -10.494 1.00 95.50 104 ILE A N 1
ATOM 853 C CA . ILE A 1 104 ? 5.705 -7.307 -9.447 1.00 95.50 104 ILE A CA 1
ATOM 854 C C . ILE A 1 104 ? 5.912 -7.890 -8.046 1.00 95.50 104 ILE A C 1
ATOM 856 O O . ILE A 1 104 ? 6.324 -7.154 -7.150 1.00 95.50 104 ILE A O 1
ATOM 860 N N . ALA A 1 105 ? 5.700 -9.195 -7.864 1.00 94.06 105 ALA A N 1
ATOM 861 C CA . ALA A 1 105 ? 5.906 -9.852 -6.575 1.00 94.06 105 ALA A CA 1
ATOM 862 C C . ALA A 1 105 ? 7.378 -9.789 -6.124 1.00 94.06 105 ALA A C 1
ATOM 864 O O . ALA A 1 105 ? 7.654 -9.546 -4.948 1.00 94.06 105 ALA A O 1
ATOM 865 N N . ASP A 1 106 ? 8.321 -9.944 -7.058 1.00 95.25 106 ASP A N 1
ATOM 866 C CA . ASP A 1 106 ? 9.755 -9.853 -6.766 1.00 95.25 106 ASP A CA 1
ATOM 867 C C . ASP A 1 106 ? 10.149 -8.416 -6.394 1.00 95.25 106 ASP A C 1
ATOM 869 O O . ASP A 1 106 ? 10.761 -8.198 -5.347 1.00 95.25 106 ASP A O 1
ATOM 873 N N . ILE A 1 107 ? 9.699 -7.424 -7.178 1.00 95.88 107 ILE A N 1
ATOM 874 C CA . ILE A 1 107 ? 9.939 -5.996 -6.898 1.00 95.88 107 ILE A CA 1
ATOM 875 C C . ILE A 1 107 ? 9.368 -5.606 -5.530 1.00 95.88 107 ILE A C 1
ATOM 877 O O . ILE A 1 107 ? 10.036 -4.930 -4.750 1.00 95.88 107 ILE A O 1
ATOM 881 N N . GLN A 1 108 ? 8.141 -6.040 -5.222 1.00 95.94 108 GLN A N 1
ATOM 882 C CA . GLN A 1 108 ? 7.509 -5.806 -3.926 1.00 95.94 108 GLN A CA 1
ATOM 883 C C . GLN A 1 108 ? 8.364 -6.368 -2.795 1.00 95.94 108 GLN A C 1
ATOM 885 O O . GLN A 1 108 ? 8.635 -5.661 -1.825 1.00 95.94 108 GLN A O 1
ATOM 890 N N . LYS A 1 109 ? 8.766 -7.636 -2.898 1.00 95.88 109 LYS A N 1
ATOM 891 C CA . LYS A 1 109 ? 9.513 -8.315 -1.843 1.00 95.88 109 LYS A CA 1
ATOM 892 C C . LYS A 1 109 ? 10.859 -7.641 -1.587 1.00 95.88 109 LYS A C 1
ATOM 894 O O . LYS A 1 109 ? 11.208 -7.420 -0.428 1.00 95.88 109 LYS A O 1
ATOM 899 N N . GLU A 1 110 ? 11.591 -7.300 -2.646 1.00 96.31 110 GLU A N 1
ATOM 900 C CA . GLU A 1 110 ? 12.876 -6.599 -2.552 1.00 96.31 110 GLU A CA 1
ATOM 901 C C . GLU A 1 110 ? 12.716 -5.201 -1.947 1.00 96.31 110 GLU A C 1
ATOM 903 O O . GLU A 1 110 ? 13.419 -4.863 -0.993 1.00 96.31 110 GLU A O 1
ATOM 908 N N . ALA A 1 111 ? 11.746 -4.418 -2.428 1.00 96.94 111 ALA A N 1
ATOM 909 C CA . ALA A 1 111 ? 11.487 -3.077 -1.915 1.00 96.94 111 ALA A CA 1
ATOM 910 C C . ALA A 1 111 ? 11.036 -3.095 -0.447 1.00 96.94 111 ALA A C 1
ATOM 912 O O . ALA A 1 111 ? 11.565 -2.337 0.361 1.00 96.94 111 ALA A O 1
ATOM 913 N N . CYS A 1 112 ? 10.108 -3.981 -0.072 1.00 96.00 112 CYS A N 1
ATOM 914 C CA . CYS A 1 112 ? 9.637 -4.099 1.310 1.00 96.00 112 CYS A CA 1
ATOM 915 C C . CYS A 1 112 ? 10.769 -4.525 2.254 1.00 96.00 112 CYS A C 1
ATOM 917 O O . CYS A 1 112 ? 10.882 -3.980 3.349 1.00 96.00 112 CYS A O 1
ATOM 919 N N . LEU A 1 113 ? 11.636 -5.452 1.823 1.00 95.19 113 LEU A N 1
ATOM 920 C CA . LEU A 1 113 ? 12.815 -5.854 2.591 1.00 95.19 113 LEU A CA 1
ATOM 921 C C . LEU A 1 113 ? 13.782 -4.681 2.808 1.00 95.19 113 LEU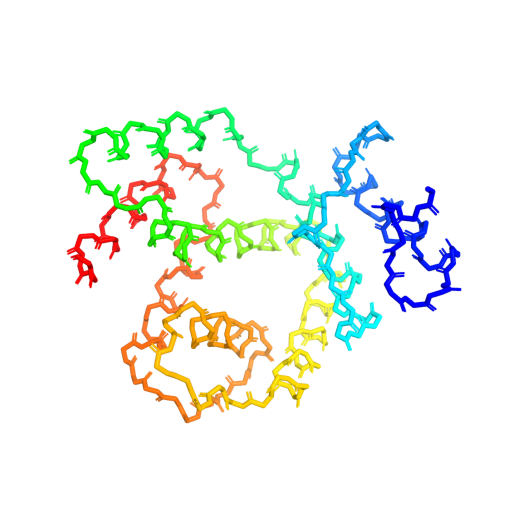 A C 1
ATOM 923 O O . LEU A 1 113 ? 14.338 -4.531 3.894 1.00 95.19 113 LEU A O 1
ATOM 927 N N . GLU A 1 114 ? 13.997 -3.853 1.790 1.00 95.25 114 GLU A N 1
ATOM 928 C CA . GLU A 1 114 ? 14.847 -2.671 1.913 1.00 95.25 114 GLU A CA 1
ATOM 929 C C . GLU A 1 114 ? 14.222 -1.611 2.833 1.00 95.25 114 GLU A C 1
ATOM 931 O O . GLU A 1 114 ? 14.905 -1.103 3.721 1.00 95.25 114 GLU A O 1
ATOM 936 N N . ILE A 1 115 ? 12.917 -1.347 2.694 1.00 93.81 115 ILE A N 1
ATOM 937 C CA . ILE A 1 115 ? 12.171 -0.395 3.532 1.00 93.81 115 ILE A CA 1
ATOM 938 C C . ILE A 1 115 ? 12.300 -0.756 5.016 1.00 93.81 115 ILE A C 1
ATOM 940 O O . ILE A 1 115 ? 12.715 0.089 5.809 1.00 93.81 115 ILE A O 1
ATOM 944 N N . ILE A 1 116 ? 12.021 -2.005 5.407 1.00 92.88 116 ILE A N 1
ATOM 945 C CA . ILE A 1 116 ? 12.109 -2.407 6.824 1.00 92.88 116 ILE A CA 1
ATOM 946 C C . ILE A 1 116 ? 13.544 -2.335 7.367 1.00 92.88 116 ILE A C 1
ATOM 948 O O . ILE A 1 116 ? 13.749 -2.007 8.536 1.00 92.88 116 ILE A O 1
ATOM 952 N N . ASN A 1 117 ? 14.553 -2.597 6.528 1.00 91.12 117 ASN A N 1
ATOM 953 C CA . ASN A 1 117 ? 15.956 -2.486 6.930 1.00 91.12 117 ASN A CA 1
ATOM 954 C C . ASN A 1 117 ? 16.365 -1.024 7.165 1.00 91.12 117 ASN A C 1
ATOM 956 O O . ASN A 1 117 ? 17.152 -0.749 8.073 1.00 91.12 117 ASN A O 1
ATOM 960 N N . LEU A 1 118 ? 15.839 -0.097 6.358 1.00 89.81 118 LEU A N 1
ATOM 961 C CA . LEU A 1 118 ? 16.136 1.332 6.451 1.00 89.81 118 LEU A CA 1
ATOM 962 C C . LEU A 1 118 ? 15.397 2.015 7.600 1.00 89.81 118 LEU A C 1
ATOM 964 O O . LEU A 1 118 ? 16.018 2.779 8.337 1.00 89.81 118 LEU A O 1
ATOM 968 N N . LEU A 1 119 ? 14.104 1.722 7.775 1.00 83.50 119 LEU A N 1
ATOM 969 C CA . LEU A 1 119 ? 13.303 2.313 8.848 1.00 83.50 119 LEU A CA 1
ATOM 970 C C . LEU A 1 119 ? 13.843 1.922 10.230 1.00 83.50 119 LEU A C 1
ATOM 972 O O . LEU A 1 119 ? 13.830 2.752 11.137 1.00 83.50 119 LEU A O 1
ATOM 976 N N . LYS A 1 120 ? 14.384 0.694 10.364 1.00 69.81 120 LYS A N 1
ATOM 977 C CA . LYS A 1 120 ? 14.628 0.002 11.646 1.00 69.81 120 LYS A CA 1
ATOM 978 C C . LYS A 1 120 ? 13.300 -0.136 12.411 1.00 69.81 120 LYS A C 1
ATOM 980 O O . LYS A 1 120 ? 12.406 0.683 12.254 1.00 69.81 120 LYS A O 1
ATOM 985 N N . SER A 1 121 ? 13.117 -1.200 13.198 1.00 68.12 121 SER A N 1
ATOM 986 C CA . SER A 1 121 ? 11.849 -1.387 13.932 1.00 68.12 121 SER A CA 1
ATOM 987 C C . SER A 1 121 ? 11.479 -0.092 14.663 1.00 68.12 121 SER A C 1
ATOM 989 O O . SER A 1 121 ? 12.319 0.390 15.434 1.00 68.12 121 SER A O 1
ATOM 991 N N . PRO A 1 122 ? 10.291 0.488 14.419 1.00 65.19 122 PRO A N 1
ATOM 992 C CA . PRO A 1 122 ? 9.936 1.753 15.031 1.00 65.19 122 PRO A CA 1
ATOM 993 C C . PRO A 1 122 ? 9.884 1.551 16.547 1.00 65.19 122 PRO A C 1
ATOM 995 O O . PRO A 1 122 ? 9.137 0.720 17.05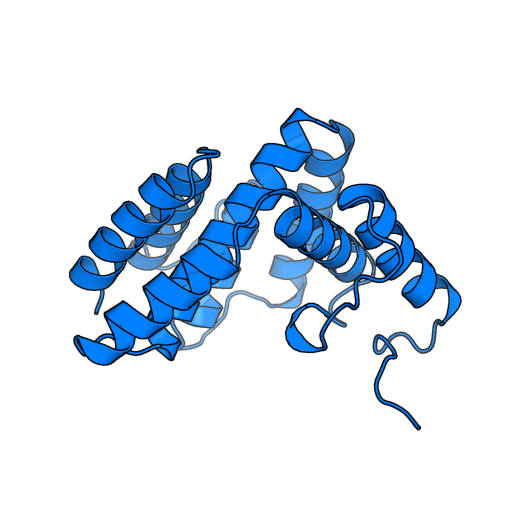2 1.00 65.19 122 PRO A O 1
ATOM 998 N N . ILE A 1 123 ? 10.724 2.278 17.288 1.00 62.38 123 ILE A N 1
ATOM 999 C CA . ILE A 1 123 ? 10.577 2.430 18.741 1.00 62.38 123 ILE A CA 1
ATOM 1000 C C . ILE A 1 123 ? 9.695 3.666 18.933 1.00 62.38 123 ILE A C 1
ATOM 1002 O O . ILE A 1 123 ? 10.171 4.730 19.325 1.00 62.38 123 ILE A O 1
ATOM 1006 N N . THR A 1 124 ? 8.432 3.559 18.525 1.00 66.06 124 THR A N 1
ATOM 1007 C CA . THR A 1 124 ? 7.475 4.671 18.519 1.00 66.06 124 THR A CA 1
ATOM 1008 C C . THR A 1 124 ? 6.136 4.203 19.068 1.00 66.06 124 THR A C 1
ATOM 1010 O O . THR A 1 124 ? 5.663 3.154 18.651 1.00 66.06 124 THR A O 1
ATOM 1013 N N . ASP A 1 125 ? 5.467 5.018 19.886 1.00 70.31 125 ASP A N 1
ATOM 1014 C CA . ASP A 1 125 ? 4.064 4.793 20.285 1.00 70.31 125 ASP A CA 1
ATOM 1015 C C . ASP A 1 125 ? 3.065 5.235 19.184 1.00 70.31 125 ASP A C 1
ATOM 1017 O O . ASP A 1 125 ? 1.918 5.594 19.458 1.00 70.31 125 ASP A O 1
ATOM 1021 N N . CYS A 1 126 ? 3.511 5.275 17.923 1.00 85.81 126 CYS A N 1
ATOM 1022 C CA . CYS A 1 126 ? 2.725 5.698 16.770 1.00 85.81 126 CYS A CA 1
ATOM 1023 C C . CYS A 1 126 ? 2.175 4.475 16.031 1.00 85.81 126 CYS A C 1
ATOM 1025 O O . CYS A 1 126 ? 2.908 3.780 15.329 1.00 85.81 126 CYS A O 1
ATOM 1027 N N . LEU A 1 127 ? 0.860 4.255 16.139 1.00 88.19 127 LEU A N 1
ATOM 1028 C CA . LEU A 1 127 ? 0.180 3.126 15.499 1.00 88.19 127 LEU A CA 1
ATOM 1029 C C . LEU A 1 127 ? 0.414 3.071 13.982 1.00 88.19 127 LEU A C 1
ATOM 1031 O O . LEU A 1 127 ? 0.538 1.983 13.434 1.00 88.19 127 LEU A O 1
ATOM 1035 N N . SER A 1 128 ? 0.465 4.222 13.302 1.00 89.00 128 SER A N 1
ATOM 1036 C CA . SER A 1 128 ? 0.673 4.259 11.849 1.00 89.00 128 SER A CA 1
ATOM 1037 C C . SER A 1 128 ? 2.040 3.711 11.457 1.00 89.00 128 SER A C 1
ATOM 1039 O O . SER A 1 128 ? 2.123 2.888 10.551 1.00 89.00 128 SER A O 1
ATOM 1041 N N . ASP A 1 129 ? 3.091 4.120 12.169 1.00 89.00 129 ASP A N 1
ATOM 1042 C CA . ASP A 1 129 ? 4.461 3.696 11.879 1.00 89.00 129 ASP A CA 1
ATOM 1043 C C . ASP A 1 129 ? 4.655 2.208 12.206 1.00 89.00 129 ASP A C 1
ATOM 1045 O O . ASP A 1 129 ? 5.237 1.465 11.413 1.00 89.00 129 ASP A O 1
ATOM 1049 N N . GLU A 1 130 ? 4.125 1.754 13.352 1.00 91.06 130 GLU A N 1
ATOM 1050 C CA . GLU A 1 130 ? 4.138 0.339 13.745 1.00 91.06 130 GLU A CA 1
ATOM 1051 C C . GLU A 1 130 ? 3.393 -0.533 12.719 1.00 91.06 130 GLU A C 1
ATOM 1053 O O . GLU A 1 130 ? 3.890 -1.586 12.310 1.00 91.06 130 GLU A O 1
ATOM 1058 N N . LEU A 1 131 ? 2.219 -0.083 12.267 1.00 92.50 131 LEU A N 1
ATOM 1059 C CA . LEU A 1 131 ? 1.396 -0.813 11.308 1.00 92.50 131 LEU A CA 1
ATOM 1060 C C . LEU A 1 131 ? 2.041 -0.880 9.922 1.00 92.50 131 LEU A C 1
ATOM 1062 O O . LEU A 1 131 ? 2.103 -1.965 9.342 1.00 92.50 131 LEU A O 1
ATOM 1066 N N . ASP A 1 132 ? 2.544 0.239 9.398 1.00 91.44 132 ASP A N 1
ATOM 1067 C CA . ASP A 1 132 ? 3.234 0.269 8.106 1.00 91.44 132 ASP A CA 1
ATOM 1068 C C . ASP A 1 132 ? 4.462 -0.650 8.125 1.00 91.44 132 ASP A C 1
ATOM 1070 O O . ASP A 1 132 ? 4.652 -1.456 7.208 1.00 91.44 132 ASP A O 1
ATOM 1074 N N . PHE A 1 133 ? 5.258 -0.608 9.201 1.00 92.50 133 PHE A N 1
ATOM 1075 C CA . PHE A 1 133 ? 6.399 -1.507 9.374 1.00 92.50 133 PHE A CA 1
ATOM 1076 C C . PHE A 1 133 ? 5.979 -2.984 9.357 1.00 92.50 133 PHE A C 1
ATOM 1078 O O . PHE A 1 133 ? 6.580 -3.782 8.628 1.00 92.50 133 PHE A O 1
ATOM 1085 N N . SER A 1 134 ? 4.929 -3.343 10.103 1.00 93.44 134 SER A N 1
ATOM 1086 C CA . SER A 1 134 ? 4.401 -4.711 10.149 1.00 93.44 134 SER A CA 1
ATOM 1087 C C . SE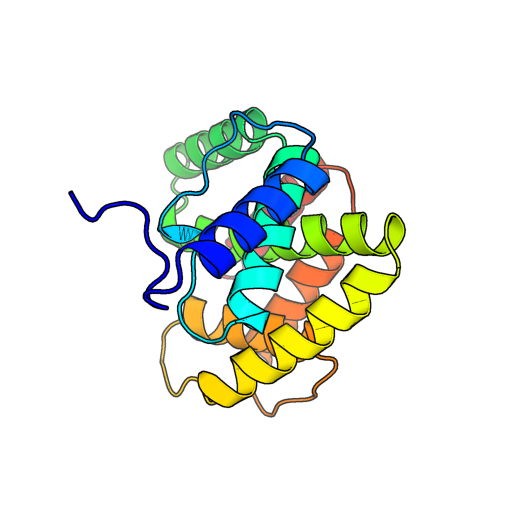R A 1 134 ? 3.895 -5.180 8.782 1.00 93.44 134 SER A C 1
ATOM 1089 O O . SER A 1 134 ? 4.239 -6.274 8.321 1.00 93.44 134 SER A O 1
ATOM 1091 N N . VAL A 1 135 ? 3.155 -4.324 8.069 1.00 94.62 135 VAL A N 1
ATOM 1092 C CA . VAL A 1 135 ? 2.677 -4.605 6.709 1.00 94.62 135 VAL A CA 1
ATOM 1093 C C . VAL A 1 135 ? 3.855 -4.864 5.770 1.00 94.62 135 VAL A C 1
ATOM 1095 O O . VAL A 1 135 ? 3.869 -5.891 5.088 1.00 94.62 135 VAL A O 1
ATOM 1098 N N . PHE A 1 136 ? 4.880 -4.005 5.753 1.00 94.94 136 PHE A N 1
ATOM 1099 C CA . PHE A 1 136 ? 6.061 -4.231 4.914 1.00 94.94 136 PHE A CA 1
ATOM 1100 C C . PHE A 1 136 ? 6.816 -5.509 5.297 1.00 94.94 136 PHE A C 1
ATOM 1102 O O . PHE A 1 136 ? 7.261 -6.238 4.410 1.00 94.94 136 PHE A O 1
ATOM 1109 N N . ALA A 1 137 ? 6.929 -5.836 6.585 1.00 93.81 137 ALA A N 1
ATOM 1110 C CA . ALA A 1 137 ? 7.597 -7.057 7.026 1.00 93.81 137 ALA A CA 1
ATOM 1111 C C . ALA A 1 137 ? 6.867 -8.324 6.556 1.00 93.81 137 ALA A C 1
ATOM 1113 O O . ALA A 1 137 ? 7.508 -9.241 6.026 1.00 93.81 137 ALA A O 1
ATOM 1114 N N . ILE A 1 138 ? 5.535 -8.351 6.670 1.00 93.88 138 ILE A N 1
ATOM 1115 C CA . ILE A 1 138 ? 4.706 -9.457 6.176 1.00 93.88 138 ILE A CA 1
ATOM 1116 C C . ILE A 1 138 ? 4.852 -9.591 4.656 1.00 93.88 138 ILE A C 1
ATOM 1118 O O . ILE A 1 138 ? 5.091 -10.695 4.161 1.00 93.88 138 ILE A O 1
ATOM 1122 N N . LEU A 1 139 ? 4.775 -8.482 3.912 1.00 93.50 139 LEU A N 1
ATOM 1123 C CA . LEU A 1 139 ? 4.918 -8.480 2.450 1.00 93.50 139 LEU A CA 1
ATOM 1124 C C . LEU A 1 139 ? 6.333 -8.874 1.986 1.00 93.50 139 LEU A C 1
ATOM 1126 O O . LEU A 1 139 ? 6.486 -9.505 0.942 1.00 93.50 139 LEU A O 1
ATOM 1130 N N . ALA A 1 140 ? 7.368 -8.584 2.778 1.00 93.44 140 ALA A N 1
ATOM 1131 C CA . ALA A 1 140 ? 8.734 -9.060 2.544 1.00 93.44 140 ALA A CA 1
ATOM 1132 C C . ALA A 1 140 ? 8.931 -10.554 2.886 1.00 93.44 140 ALA A C 1
ATOM 1134 O O . ALA A 1 140 ? 9.989 -11.127 2.596 1.00 93.44 140 ALA A O 1
ATOM 1135 N N . GLY A 1 141 ? 7.947 -11.199 3.525 1.00 91.38 141 GLY A N 1
ATOM 1136 C CA . GLY A 1 141 ? 8.051 -12.568 4.031 1.00 91.38 141 GLY A CA 1
ATOM 1137 C C . GLY A 1 141 ? 9.009 -12.698 5.218 1.00 91.38 141 GLY A C 1
ATOM 1138 O O . GLY A 1 141 ? 9.657 -13.735 5.383 1.00 91.38 141 GLY A O 1
ATOM 1139 N N . LYS A 1 142 ? 9.157 -11.639 6.021 1.00 89.69 142 LYS A N 1
ATOM 1140 C CA . LYS A 1 142 ? 9.999 -11.623 7.219 1.00 89.69 142 LYS A CA 1
ATOM 1141 C C . LYS A 1 142 ? 9.153 -11.804 8.470 1.00 89.69 142 LYS A C 1
ATOM 1143 O O . LYS A 1 142 ? 8.111 -11.187 8.634 1.00 89.69 142 LYS A O 1
ATOM 1148 N N . ILE A 1 143 ? 9.649 -12.641 9.377 1.00 80.31 143 ILE A N 1
ATOM 1149 C CA . ILE A 1 143 ? 9.106 -12.760 10.727 1.00 80.31 143 ILE A CA 1
ATOM 1150 C C . ILE A 1 143 ? 9.881 -11.777 11.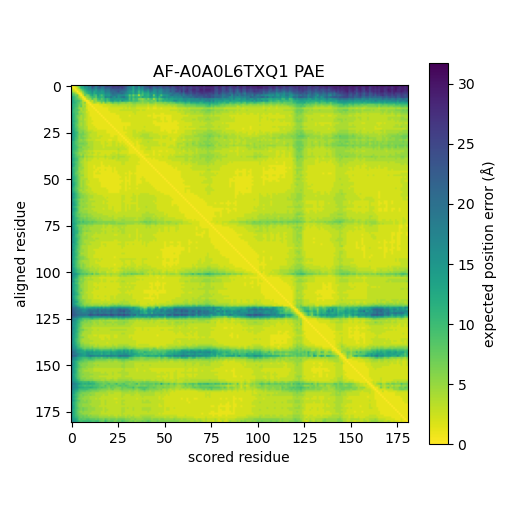597 1.00 80.31 143 ILE A C 1
ATOM 1152 O O . ILE A 1 143 ? 11.095 -11.916 11.752 1.00 80.31 143 ILE A O 1
ATOM 1156 N N . ILE A 1 144 ? 9.179 -10.789 12.139 1.00 79.75 144 ILE A N 1
ATOM 1157 C CA . ILE A 1 144 ? 9.729 -9.791 13.054 1.00 79.75 144 ILE A CA 1
ATOM 1158 C C . ILE A 1 144 ? 9.145 -9.977 14.455 1.00 79.75 144 ILE A C 1
ATOM 1160 O O . ILE A 1 144 ? 8.003 -10.415 14.630 1.00 79.75 144 ILE A O 1
ATOM 1164 N N . THR A 1 145 ? 9.959 -9.672 15.465 1.00 76.19 145 THR A N 1
ATOM 1165 C CA . THR A 1 145 ? 9.528 -9.645 16.865 1.00 76.19 145 THR A CA 1
ATOM 1166 C C . THR A 1 145 ? 8.928 -8.275 17.152 1.00 76.19 145 THR A C 1
ATOM 1168 O O . THR A 1 145 ? 9.628 -7.360 17.570 1.00 76.19 145 THR A O 1
ATOM 1171 N N . GLU A 1 146 ? 7.637 -8.140 16.887 1.00 76.25 146 GLU A N 1
ATOM 1172 C CA . GLU A 1 146 ? 6.839 -6.940 17.153 1.00 76.25 146 GLU A CA 1
ATOM 1173 C C . GLU A 1 146 ? 5.691 -7.253 18.122 1.00 76.25 146 GLU A C 1
ATOM 1175 O O . GLU A 1 146 ? 5.479 -8.416 18.498 1.00 76.25 146 GLU A O 1
ATOM 1180 N N . ARG A 1 147 ? 4.945 -6.223 18.536 1.00 83.25 147 ARG A N 1
ATOM 1181 C CA . ARG A 1 147 ? 3.747 -6.417 19.356 1.00 83.25 147 ARG A CA 1
ATOM 1182 C C . ARG A 1 147 ? 2.720 -7.262 18.600 1.00 83.25 147 ARG A C 1
ATOM 1184 O O . ARG A 1 147 ? 2.470 -7.071 17.411 1.00 83.25 147 ARG A O 1
ATOM 1191 N N . GLN A 1 148 ? 2.130 -8.221 19.306 1.00 86.81 148 GLN A N 1
ATOM 1192 C CA . GLN A 1 148 ? 1.240 -9.209 18.702 1.00 86.81 148 GLN A CA 1
ATOM 1193 C C . GLN A 1 148 ? -0.024 -8.582 18.093 1.00 86.81 148 GLN A C 1
ATOM 1195 O O . GLN A 1 148 ? -0.448 -9.017 17.027 1.00 86.81 148 GLN A O 1
ATOM 1200 N N . ASP A 1 149 ? -0.585 -7.562 18.738 1.00 89.69 149 ASP A N 1
ATOM 1201 C CA . ASP A 1 149 ? -1.782 -6.845 18.291 1.00 89.69 149 ASP A CA 1
ATOM 1202 C C . ASP A 1 149 ? -1.569 -6.123 16.952 1.00 89.69 149 ASP A C 1
ATOM 1204 O O . ASP A 1 149 ? -2.399 -6.249 16.052 1.00 89.69 149 ASP A O 1
ATOM 1208 N N . ILE A 1 150 ? -0.431 -5.443 16.780 1.00 91.12 150 ILE A N 1
ATOM 1209 C CA . ILE A 1 150 ? -0.066 -4.782 15.516 1.00 91.12 150 ILE A CA 1
ATOM 1210 C C . ILE A 1 150 ? 0.087 -5.798 14.388 1.00 91.12 150 ILE A C 1
ATOM 1212 O O . ILE A 1 150 ? -0.455 -5.612 13.298 1.00 91.12 150 ILE A O 1
ATOM 1216 N N . ARG A 1 151 ? 0.778 -6.908 14.660 1.00 91.06 151 ARG A N 1
ATOM 1217 C CA . ARG A 1 151 ? 0.974 -7.967 13.669 1.00 91.06 151 ARG A CA 1
ATOM 1218 C C . ARG A 1 151 ? -0.347 -8.581 13.223 1.00 91.06 151 ARG A C 1
ATOM 1220 O O . ARG A 1 151 ? -0.558 -8.803 12.034 1.00 91.06 151 ARG A O 1
ATOM 1227 N N . GLU A 1 152 ? -1.235 -8.879 14.169 1.00 92.25 152 GLU A N 1
ATOM 1228 C CA . GLU A 1 152 ? -2.564 -9.421 13.876 1.00 92.25 152 GLU A CA 1
ATOM 1229 C C . GLU A 1 152 ? -3.394 -8.449 13.033 1.00 92.25 152 GLU A C 1
ATOM 1231 O O . GLU A 1 152 ? -3.999 -8.874 12.048 1.00 92.25 152 GLU A O 1
ATOM 1236 N N . LEU A 1 153 ? -3.348 -7.152 13.351 1.00 94.31 153 LEU A N 1
ATOM 1237 C CA . LEU A 1 153 ? -3.977 -6.105 12.552 1.00 94.31 153 LEU A CA 1
ATOM 1238 C C . LEU A 1 153 ? -3.418 -6.055 11.123 1.00 94.31 153 LEU A C 1
ATOM 1240 O O . LEU A 1 153 ? -4.183 -6.063 10.160 1.00 94.31 153 LEU A O 1
ATOM 1244 N N . ALA A 1 154 ? -2.095 -6.051 10.959 1.00 94.88 154 ALA A N 1
ATOM 1245 C CA . ALA A 1 154 ? -1.464 -6.035 9.642 1.00 94.88 154 ALA A CA 1
ATOM 1246 C C . ALA A 1 154 ? -1.864 -7.260 8.800 1.00 94.88 154 ALA A C 1
ATOM 1248 O O . ALA A 1 154 ? -2.214 -7.125 7.623 1.00 94.88 154 ALA A O 1
ATOM 1249 N N . PHE A 1 155 ? -1.883 -8.454 9.405 1.00 93.38 155 PHE A N 1
ATOM 1250 C CA . PHE A 1 155 ? -2.374 -9.669 8.749 1.00 93.38 155 PHE A CA 1
ATOM 1251 C C . PHE A 1 155 ? -3.848 -9.564 8.352 1.00 93.38 155 PHE A C 1
ATOM 1253 O O . PHE A 1 155 ? -4.203 -9.961 7.239 1.00 93.38 155 PHE A O 1
ATOM 1260 N N . GLU A 1 156 ? -4.697 -9.034 9.233 1.00 94.25 156 GLU A N 1
ATOM 1261 C CA . GLU A 1 156 ? -6.120 -8.826 8.971 1.00 94.25 156 GLU A CA 1
ATOM 1262 C C . GLU A 1 156 ? -6.310 -7.914 7.747 1.00 94.25 156 GLU A C 1
ATOM 1264 O O . GLU A 1 156 ? -6.946 -8.335 6.776 1.00 94.25 156 GLU A O 1
ATOM 1269 N N . LEU A 1 157 ? -5.644 -6.753 7.702 1.00 94.50 157 LEU A N 1
ATOM 1270 C CA . LEU A 1 157 ? -5.710 -5.819 6.567 1.00 94.50 157 LEU A CA 1
ATOM 1271 C C . LEU A 1 157 ? -5.223 -6.443 5.250 1.00 94.50 157 LEU A C 1
ATOM 1273 O O . LEU A 1 157 ? -5.892 -6.325 4.220 1.00 94.50 157 LEU A O 1
ATOM 1277 N N . ILE A 1 158 ? -4.091 -7.156 5.268 1.00 93.56 158 ILE A N 1
ATOM 1278 C CA . ILE A 1 158 ? -3.555 -7.835 4.074 1.00 93.56 158 ILE A CA 1
ATOM 1279 C C . ILE A 1 158 ? -4.499 -8.952 3.601 1.00 93.56 158 ILE A C 1
ATOM 1281 O O . ILE A 1 158 ? -4.620 -9.205 2.400 1.00 93.56 158 ILE A O 1
ATOM 1285 N N . SER A 1 159 ? -5.176 -9.638 4.524 1.00 91.50 159 SER A N 1
ATOM 1286 C CA . SER A 1 159 ? -6.111 -10.714 4.186 1.00 91.50 159 SER A CA 1
ATOM 1287 C C . SER A 1 159 ? -7.385 -10.192 3.518 1.00 91.50 159 SER A C 1
ATOM 1289 O O . SER A 1 159 ? -7.817 -10.762 2.512 1.00 91.50 159 SER A O 1
ATOM 1291 N N . VAL A 1 160 ? -7.931 -9.077 4.017 1.00 88.75 160 VAL A N 1
ATOM 1292 C CA . VAL A 1 160 ? -9.082 -8.367 3.438 1.00 88.75 160 VAL A CA 1
ATOM 1293 C C . VAL A 1 160 ? -8.758 -7.909 2.018 1.00 88.75 160 VAL A C 1
ATOM 1295 O O . VAL A 1 160 ? -9.568 -8.059 1.105 1.00 88.75 160 VAL A O 1
ATOM 1298 N N . ALA A 1 161 ? -7.528 -7.450 1.808 1.00 84.00 161 ALA A N 1
ATOM 1299 C CA . ALA A 1 161 ? -7.013 -6.943 0.547 1.00 84.00 161 ALA A CA 1
ATOM 1300 C C . ALA A 1 161 ? -6.816 -7.996 -0.570 1.00 84.00 161 ALA A C 1
ATOM 1302 O O . ALA A 1 161 ? -6.210 -7.710 -1.600 1.00 84.00 161 ALA A O 1
ATOM 1303 N N . LYS A 1 162 ? -7.302 -9.232 -0.408 1.00 85.94 162 LYS A N 1
ATOM 1304 C CA . LYS A 1 162 ? -7.324 -10.246 -1.484 1.00 85.94 162 LYS A CA 1
ATOM 1305 C C . LYS A 1 162 ? -8.558 -10.146 -2.385 1.00 85.94 162 LYS A C 1
ATOM 1307 O O . LYS A 1 162 ? -8.659 -10.879 -3.368 1.00 85.94 162 LYS A O 1
ATOM 1312 N N . THR A 1 163 ? -9.503 -9.275 -2.044 1.00 87.81 163 THR A N 1
ATOM 1313 C CA . THR A 1 163 ? -10.685 -9.001 -2.864 1.00 87.81 163 THR A CA 1
ATOM 1314 C C . THR A 1 163 ? -10.379 -8.011 -3.993 1.00 87.81 163 THR A C 1
ATOM 1316 O O . THR A 1 163 ? -9.417 -7.256 -3.927 1.00 87.81 163 THR A O 1
ATOM 1319 N N . LYS A 1 164 ? -11.243 -7.972 -5.009 1.00 90.12 164 LYS A N 1
ATOM 1320 C CA . LYS A 1 164 ? -11.344 -6.849 -5.963 1.00 90.12 164 LYS A CA 1
ATOM 1321 C C . LYS A 1 164 ? -12.553 -5.947 -5.687 1.00 90.12 164 LYS A C 1
ATOM 1323 O O . LYS A 1 164 ? -12.792 -4.994 -6.419 1.00 90.12 164 LYS A O 1
ATOM 1328 N N . ASP A 1 165 ? -13.358 -6.313 -4.694 1.00 93.94 165 ASP A N 1
ATOM 1329 C CA . ASP A 1 165 ? -14.595 -5.637 -4.333 1.00 93.94 165 ASP A CA 1
ATOM 1330 C C . ASP A 1 165 ? -14.308 -4.549 -3.291 1.00 93.94 165 ASP A C 1
ATOM 1332 O O . ASP A 1 165 ? -13.999 -4.841 -2.133 1.00 93.94 165 ASP A O 1
ATOM 1336 N N . ILE A 1 166 ? -14.399 -3.291 -3.724 1.00 94.56 166 ILE A N 1
ATOM 1337 C CA . ILE A 1 166 ? -14.169 -2.118 -2.874 1.00 94.56 166 ILE A CA 1
ATOM 1338 C C . ILE A 1 166 ? -15.213 -2.022 -1.760 1.00 94.56 166 ILE A C 1
ATOM 1340 O O . ILE A 1 166 ? -14.874 -1.596 -0.658 1.00 94.56 166 ILE A O 1
ATOM 1344 N N . GLN A 1 167 ? -16.455 -2.441 -2.008 1.00 94.62 167 GLN A N 1
ATOM 1345 C CA . GLN A 1 167 ? -17.501 -2.390 -0.994 1.00 94.62 167 GLN A CA 1
ATOM 1346 C C . GLN A 1 167 ? -17.203 -3.378 0.137 1.00 94.62 167 GLN A C 1
ATOM 1348 O O . GLN A 1 167 ? -17.225 -2.992 1.304 1.00 94.62 167 GLN A O 1
ATOM 1353 N N . TYR A 1 168 ? -16.805 -4.607 -0.204 1.00 95.00 168 TYR A N 1
ATOM 1354 C CA . TYR A 1 168 ? -16.343 -5.579 0.792 1.00 95.00 168 TYR A CA 1
ATOM 1355 C C . TYR A 1 168 ? -15.130 -5.064 1.583 1.00 95.00 168 TYR A C 1
ATOM 1357 O O . TYR A 1 168 ? -15.067 -5.229 2.801 1.00 95.00 168 TYR A O 1
ATOM 1365 N N . LEU A 1 169 ? -14.163 -4.423 0.910 1.00 95.94 169 LEU A N 1
ATOM 1366 C CA . LEU A 1 169 ? -13.004 -3.832 1.583 1.00 95.94 169 LEU A CA 1
ATOM 1367 C C . LEU A 1 169 ? -13.438 -2.768 2.599 1.00 95.94 169 LEU A C 1
ATOM 1369 O O . LEU A 1 169 ? -12.985 -2.804 3.738 1.00 95.94 169 LEU A O 1
ATOM 1373 N N . ILE A 1 170 ? -14.335 -1.860 2.210 1.00 95.69 170 ILE A N 1
ATOM 1374 C CA . ILE A 1 170 ? -14.866 -0.804 3.079 1.00 95.69 170 ILE A CA 1
ATOM 1375 C C . ILE A 1 170 ? -15.585 -1.387 4.306 1.00 95.69 170 ILE A C 1
ATOM 1377 O O . ILE A 1 170 ? -15.315 -0.963 5.428 1.00 95.69 170 ILE A O 1
ATOM 1381 N N . GLU A 1 171 ? -16.452 -2.384 4.114 1.00 95.62 171 GLU A N 1
ATOM 1382 C CA . GLU A 1 171 ? -17.172 -3.048 5.210 1.00 95.62 171 GLU A CA 1
ATOM 1383 C C . GLU A 1 171 ? -16.204 -3.670 6.227 1.00 95.62 171 GLU A C 1
ATOM 1385 O O . GLU A 1 171 ? -16.388 -3.542 7.438 1.00 95.62 171 GLU A O 1
ATOM 1390 N N . LYS A 1 172 ? -15.116 -4.282 5.748 1.00 96.19 172 LYS A N 1
ATOM 1391 C CA . LYS A 1 172 ? -14.076 -4.837 6.620 1.00 96.19 172 LYS A CA 1
ATOM 1392 C C . LYS A 1 172 ? -13.232 -3.781 7.314 1.00 96.19 172 LYS A C 1
ATOM 1394 O O . LYS A 1 172 ? -12.876 -3.972 8.473 1.00 96.19 172 LYS A O 1
ATOM 1399 N N . ILE A 1 173 ? -12.950 -2.658 6.662 1.00 96.06 173 ILE A N 1
ATOM 1400 C CA . ILE A 1 173 ? -12.276 -1.536 7.318 1.00 96.06 173 ILE A CA 1
ATOM 1401 C C . ILE A 1 173 ? -13.134 -0.952 8.444 1.00 96.06 173 ILE A C 1
ATOM 1403 O O . ILE A 1 173 ? -12.589 -0.622 9.494 1.00 96.06 173 ILE A O 1
ATOM 1407 N N . ASP A 1 174 ? -14.457 -0.895 8.286 1.00 95.94 174 ASP A N 1
ATOM 1408 C CA . ASP A 1 174 ? -15.357 -0.484 9.368 1.00 95.94 174 ASP A CA 1
ATOM 1409 C C . ASP A 1 174 ? -15.304 -1.428 10.574 1.00 95.94 174 ASP A C 1
ATOM 1411 O O . ASP A 1 174 ? -15.201 -0.963 11.711 1.00 95.94 174 ASP A O 1
ATOM 1415 N N . GLU A 1 175 ? -15.352 -2.743 10.339 1.00 95.94 175 GLU A N 1
ATOM 1416 C CA . GLU A 1 175 ? -15.224 -3.751 11.401 1.00 95.94 175 GLU A CA 1
ATOM 1417 C C . GLU A 1 175 ? -13.896 -3.588 12.161 1.00 95.94 175 GLU A C 1
ATOM 1419 O O . GLU A 1 175 ? -13.876 -3.576 13.395 1.00 95.94 175 GLU A O 1
ATOM 1424 N N . VAL A 1 176 ? -12.795 -3.402 11.424 1.00 95.75 176 VAL A N 1
ATOM 1425 C CA . VAL A 1 176 ? -11.456 -3.186 11.987 1.00 95.75 176 VAL A CA 1
ATOM 1426 C C . VAL A 1 176 ? -11.385 -1.876 12.774 1.00 95.75 176 VAL A C 1
ATOM 1428 O O . VAL A 1 176 ? -10.837 -1.863 13.876 1.00 95.75 176 VAL A O 1
ATOM 1431 N N . TYR A 1 177 ? -11.971 -0.789 12.262 1.00 96.19 177 TYR A N 1
ATOM 1432 C CA . TYR A 1 177 ? -11.992 0.503 12.947 1.00 96.19 177 TYR A CA 1
ATOM 1433 C C . TYR A 1 177 ? -12.668 0.389 14.317 1.00 96.19 177 TYR A C 1
ATOM 1435 O O . TYR A 1 177 ? -12.074 0.769 15.320 1.00 96.19 177 TYR A O 1
ATOM 1443 N N . ILE A 1 178 ? -13.879 -0.180 14.367 1.00 95.81 178 ILE A N 1
ATOM 1444 C CA . ILE A 1 178 ? -14.682 -0.315 15.598 1.00 95.81 178 ILE A CA 1
ATOM 1445 C C . ILE A 1 178 ? -13.982 -1.198 16.639 1.00 95.81 178 ILE A C 1
ATOM 1447 O O . ILE A 1 178 ? -14.130 -0.998 17.842 1.00 95.81 178 ILE A O 1
ATOM 1451 N N . LYS A 1 179 ? -13.231 -2.203 16.184 1.00 94.50 179 LYS A N 1
ATOM 1452 C CA . LYS A 1 179 ? -12.473 -3.106 17.055 1.00 94.50 179 LYS A CA 1
ATOM 1453 C C . LYS A 1 179 ? -11.286 -2.410 17.736 1.00 94.50 179 LYS A C 1
ATOM 1455 O O . LYS A 1 179 ? -10.892 -2.839 18.818 1.00 94.50 179 LYS A O 1
ATOM 1460 N N . ILE A 1 180 ? -10.700 -1.392 17.104 1.00 91.50 180 ILE A N 1
ATOM 1461 C CA . ILE A 1 180 ? -9.412 -0.800 17.510 1.00 91.50 180 ILE A CA 1
ATOM 1462 C C . ILE A 1 180 ? -9.562 0.589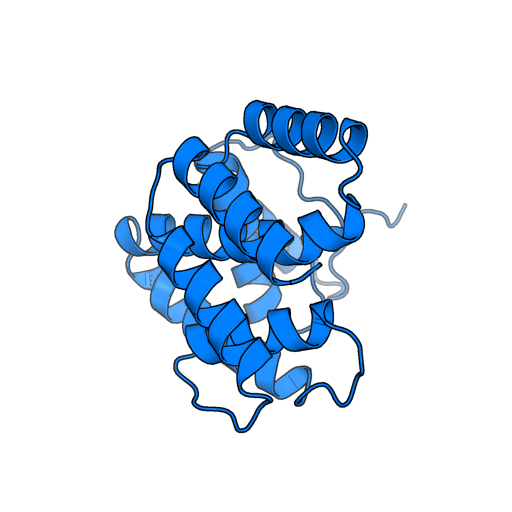 18.135 1.00 91.50 180 ILE A C 1
ATOM 1464 O O . ILE A 1 180 ? -8.780 0.930 19.026 1.00 91.50 180 ILE A O 1
ATOM 1468 N N . PHE A 1 181 ? -10.521 1.395 17.672 1.00 92.19 181 PHE A N 1
ATOM 1469 C 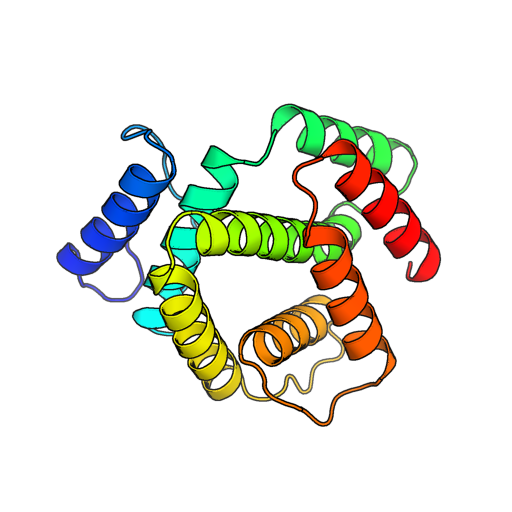CA . PHE A 1 181 ? -10.657 2.815 18.017 1.00 92.19 181 PHE A CA 1
ATOM 1470 C C . PHE A 1 181 ? -11.985 3.154 18.683 1.00 92.19 181 PHE A C 1
ATOM 1472 O O . PHE A 1 181 ? -11.938 4.062 19.547 1.00 92.19 181 PHE A O 1
#